Protein AF-A0A6A0IKA9-F1 (afdb_monomer)

pLDDT: mean 70.56, std 21.32, range [31.77, 96.25]

Secondary structure (DSSP, 8-state):
--HHHHHHHHH-GGGGGSS-HHHHHHHHHH-HHHHHHHHHTTHHHHHH-TTT-PPPPTTHHHHHHHHHHHHH------SSSHHHHHHHHHHHHHHHHHHHHHHTT----------------------PPP--PPPPP---------TTPPPPPHHHHHHHHHSPPHHHHHHHHHHHHTGGGS----------TTS-----S-SS----HHHHHHHHHHHHTS-HHHHHHHHHHHHHHHHS-HHHHHHHHHHHHHHHHS-HHHHHHHHHHHHHHHTS-HHHHHHHHHHHHHHHTS-HHHHHHHHHHSHHHHTS-HHHHHHHHHHHH--

Nearest PDB structures (foldseek):
  4exm-assembly2_C  TM=3.207E-01  e=2.145E+00  Yersinia pestis
  6wjc-assembly1_A  TM=3.089E-01  e=4.589E+00  Homo sapiens

Mean predicted aligned error: 20.09 Å

Radius of gyration: 28.58 Å; Cα contacts (8 Å, |Δi|>4): 166; chains: 1; bounding box: 74×60×76 Å

Sequence (327 aa):
MTCNELRARLADPASASHGGHAAVVDHLGGCADCRSMARAFGTLERLFRPEAAGQAPADLDRRVTDRILSRSASPGGGTRVRATQLVVVAAAVATLAIVAVLALRRGPAPAASAGPTAAPSPSAPPAVRQIEAPPPILAVNRGPVSVLGPPLSEAERDRAAALADLGFLRSIPLLLQLDPLFPDDGGSGPVGPDLPAPRGGATGPPDTPERRVARTEEWRMLPPADRELLASVDAEFRTRSPRARRLLLDRWAVLSSLGPEERAGVTRLAARFEELDPARLAALKSEFRRIGSQPAEKRATLWKAHPFARSLTGQELQGGAKLLASW

Structure (mmCIF, N/CA/C/O backbone):
data_AF-A0A6A0IKA9-F1
#
_entry.id   AF-A0A6A0IKA9-F1
#
loop_
_atom_site.group_PDB
_atom_site.id
_atom_site.type_symbol
_atom_site.label_atom_id
_atom_site.label_alt_id
_atom_site.label_comp_id
_atom_site.label_asym_id
_atom_site.label_entity_id
_atom_site.label_seq_id
_atom_site.pdbx_PDB_ins_code
_atom_site.Cartn_x
_atom_site.Cartn_y
_atom_site.Cartn_z
_atom_site.occupancy
_atom_site.B_iso_or_equiv
_atom_site.auth_seq_id
_atom_site.auth_comp_id
_atom_site.auth_asym_id
_atom_site.auth_atom_id
_atom_site.pdbx_PDB_model_num
ATOM 1 N N . MET A 1 1 ? 21.796 34.853 12.732 1.00 85.38 1 MET A N 1
ATOM 2 C CA . MET A 1 1 ? 21.209 34.524 11.417 1.00 85.38 1 MET A CA 1
ATOM 3 C C . MET A 1 1 ? 19.703 34.722 11.466 1.00 85.38 1 MET A C 1
ATOM 5 O O . MET A 1 1 ? 19.083 34.306 12.443 1.00 85.38 1 MET A O 1
ATOM 9 N N . THR A 1 2 ? 19.124 35.390 10.465 1.00 91.94 2 THR A N 1
ATOM 10 C CA . THR A 1 2 ? 17.674 35.684 10.414 1.00 91.94 2 THR A CA 1
ATOM 11 C C . THR A 1 2 ? 16.901 34.669 9.562 1.00 91.94 2 THR A C 1
ATOM 13 O O . THR A 1 2 ? 17.488 33.944 8.761 1.00 91.94 2 THR A O 1
ATOM 16 N N . CYS A 1 3 ? 15.567 34.632 9.685 1.00 88.12 3 CYS A N 1
ATOM 17 C CA . CYS A 1 3 ? 14.719 33.763 8.858 1.00 88.12 3 CYS A CA 1
ATOM 18 C C . CYS A 1 3 ? 14.836 34.071 7.356 1.00 88.12 3 CYS A C 1
ATOM 20 O O . CYS A 1 3 ? 14.835 33.153 6.539 1.00 88.12 3 CYS A O 1
ATOM 22 N N . ASN A 1 4 ? 14.947 35.351 6.987 1.00 84.69 4 ASN A N 1
ATOM 23 C CA . ASN A 1 4 ? 15.099 35.760 5.587 1.00 84.69 4 ASN A CA 1
ATOM 24 C C . ASN A 1 4 ? 16.466 35.360 5.034 1.00 84.69 4 ASN A C 1
ATOM 26 O O . ASN A 1 4 ? 16.554 34.880 3.910 1.00 84.69 4 ASN A O 1
ATOM 30 N N . GLU A 1 5 ? 17.509 35.474 5.853 1.00 84.31 5 GLU A N 1
ATOM 31 C CA . GLU A 1 5 ? 18.853 35.022 5.503 1.00 84.31 5 GLU A CA 1
ATOM 32 C C . GLU A 1 5 ? 18.904 33.496 5.314 1.00 84.31 5 GLU A C 1
ATOM 34 O O . GLU A 1 5 ? 19.483 33.015 4.346 1.00 84.31 5 GLU A O 1
ATOM 39 N N . LEU A 1 6 ? 18.220 32.723 6.170 1.00 85.75 6 LEU A N 1
ATOM 40 C CA . LEU A 1 6 ? 18.097 31.271 6.001 1.00 85.75 6 LEU A CA 1
ATOM 41 C C . LEU A 1 6 ? 17.321 30.889 4.744 1.00 85.75 6 LEU A C 1
ATOM 43 O O . LEU A 1 6 ? 17.720 29.9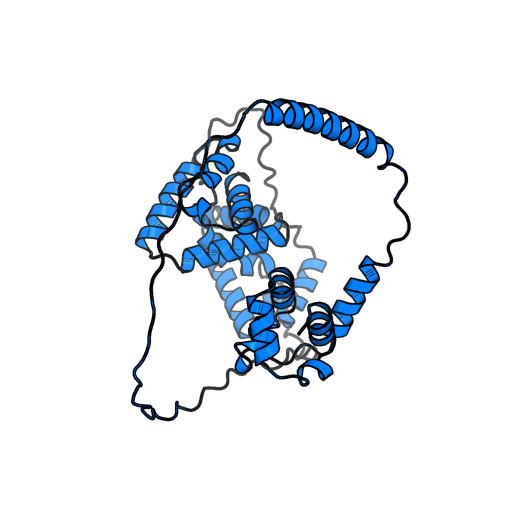71 4.039 1.00 85.75 6 LEU A O 1
ATOM 47 N N . ARG A 1 7 ? 16.226 31.592 4.445 1.00 82.62 7 ARG A N 1
ATOM 48 C CA . ARG A 1 7 ? 15.443 31.371 3.221 1.00 82.62 7 ARG A CA 1
ATOM 49 C C . ARG A 1 7 ? 16.254 31.661 1.968 1.00 82.62 7 ARG A C 1
ATOM 51 O O . ARG A 1 7 ? 16.216 30.853 1.050 1.00 82.62 7 ARG A O 1
ATOM 58 N N . ALA A 1 8 ? 16.998 32.766 1.951 1.00 79.31 8 ALA A N 1
ATOM 59 C CA . ALA A 1 8 ? 17.886 33.100 0.844 1.00 79.31 8 ALA A CA 1
ATOM 60 C C . ALA A 1 8 ? 18.940 32.001 0.635 1.00 79.31 8 ALA A C 1
ATOM 62 O O . ALA A 1 8 ? 19.105 31.524 -0.482 1.00 79.31 8 ALA A O 1
ATOM 63 N N . ARG A 1 9 ? 19.547 31.502 1.724 1.00 81.06 9 ARG A N 1
ATOM 64 C CA . ARG A 1 9 ? 20.518 30.395 1.664 1.00 81.06 9 ARG A CA 1
ATOM 65 C C . ARG A 1 9 ? 19.927 29.055 1.233 1.00 81.06 9 ARG A C 1
ATOM 67 O O . ARG A 1 9 ? 20.623 28.243 0.637 1.00 81.06 9 ARG A O 1
ATOM 74 N N . LEU A 1 10 ? 18.659 28.804 1.547 1.00 73.25 10 LEU A N 1
ATOM 75 C CA . LEU A 1 10 ? 17.948 27.605 1.097 1.00 73.25 10 LEU A CA 1
ATOM 76 C C . LEU A 1 10 ? 17.530 27.688 -0.378 1.00 73.25 10 LEU A C 1
ATOM 78 O O . LEU A 1 10 ? 17.369 26.646 -1.005 1.00 73.25 10 LEU A O 1
ATOM 82 N N . ALA A 1 11 ? 17.344 28.899 -0.910 1.00 73.75 11 ALA A N 1
ATOM 83 C CA . ALA A 1 11 ? 16.953 29.137 -2.297 1.00 73.75 11 ALA A CA 1
ATOM 84 C C . ALA A 1 11 ? 18.146 29.193 -3.267 1.00 73.75 11 ALA A C 1
ATOM 86 O O . ALA A 1 11 ? 17.973 28.856 -4.434 1.00 73.75 11 ALA A O 1
ATOM 87 N N . ASP A 1 12 ? 19.334 29.595 -2.802 1.00 71.19 12 ASP A N 1
ATOM 88 C CA . ASP A 1 12 ? 20.548 29.699 -3.620 1.00 71.19 12 ASP A CA 1
ATOM 89 C C . ASP A 1 12 ? 21.681 28.794 -3.081 1.00 71.19 12 ASP A C 1
ATOM 91 O O . ASP A 1 12 ? 22.321 29.133 -2.077 1.00 71.19 12 ASP A O 1
ATOM 95 N N . PRO A 1 13 ? 21.991 27.669 -3.756 1.00 57.81 13 PRO A N 1
ATOM 96 C CA . PRO A 1 13 ? 23.049 26.742 -3.356 1.00 57.81 13 PRO A CA 1
ATOM 97 C C . PRO A 1 13 ? 24.444 27.375 -3.268 1.00 57.81 13 PRO A C 1
ATOM 99 O O . PRO A 1 13 ? 25.254 26.937 -2.450 1.00 57.81 13 PRO A O 1
ATOM 102 N N . ALA A 1 14 ? 24.740 28.409 -4.066 1.00 63.06 14 ALA A N 1
ATOM 103 C CA . ALA A 1 14 ? 26.043 29.077 -4.037 1.00 63.06 14 ALA A CA 1
ATOM 104 C C . ALA A 1 14 ? 26.262 29.816 -2.706 1.00 63.06 14 ALA A C 1
ATOM 106 O O . ALA A 1 14 ? 27.372 29.845 -2.163 1.00 63.06 14 ALA A O 1
ATOM 107 N N . SER A 1 15 ? 25.178 30.334 -2.127 1.00 63.19 15 SER A N 1
ATOM 108 C CA . SER A 1 15 ? 25.185 31.068 -0.861 1.00 63.19 15 SER A CA 1
ATOM 109 C C . SER A 1 15 ? 25.231 30.170 0.387 1.00 63.19 15 SER A C 1
ATOM 111 O O . SER A 1 15 ? 25.576 30.643 1.472 1.00 63.19 15 SER A O 1
ATOM 113 N N . ALA A 1 16 ? 24.975 28.861 0.251 1.00 59.19 16 ALA A N 1
ATOM 114 C CA . ALA A 1 16 ? 25.053 27.897 1.355 1.00 59.19 16 ALA A CA 1
ATOM 115 C C . ALA A 1 16 ? 26.477 27.746 1.932 1.00 59.19 16 ALA A C 1
ATOM 117 O O . ALA A 1 16 ? 26.644 27.358 3.088 1.00 59.19 16 ALA A O 1
ATOM 118 N N . SER A 1 17 ? 27.498 28.099 1.146 1.00 56.88 17 SER A N 1
ATOM 119 C CA . SER A 1 17 ? 28.911 28.094 1.548 1.00 56.88 17 SER A CA 1
ATOM 120 C C . SER A 1 17 ? 29.306 29.272 2.453 1.00 56.88 17 SER A C 1
ATOM 122 O O . SER A 1 17 ? 30.332 29.216 3.131 1.00 56.88 17 SER A O 1
ATOM 124 N N . HIS A 1 18 ? 28.501 30.337 2.501 1.00 56.25 18 HIS A N 1
ATOM 125 C CA . HIS A 1 18 ? 28.830 31.555 3.236 1.00 56.25 18 HIS A CA 1
ATOM 126 C C . HIS A 1 18 ? 28.209 31.529 4.635 1.00 56.25 18 HIS A C 1
ATOM 128 O O . HIS A 1 18 ? 26.994 31.472 4.789 1.00 56.25 18 HIS A O 1
ATOM 134 N N . GLY A 1 19 ? 29.043 31.611 5.678 1.00 63.56 19 GLY A N 1
ATOM 135 C CA . GLY A 1 19 ? 28.592 31.886 7.050 1.00 63.56 19 GLY A CA 1
ATOM 136 C C . GLY A 1 19 ? 28.464 30.691 8.000 1.00 63.56 19 GLY A C 1
ATOM 137 O O . GLY A 1 19 ? 27.835 30.845 9.042 1.00 63.56 19 GLY A O 1
ATOM 138 N N . GLY A 1 20 ? 29.069 29.544 7.673 1.00 70.00 20 GLY A N 1
ATOM 139 C CA . GLY A 1 20 ? 29.313 28.441 8.610 1.00 70.00 20 GLY A CA 1
ATOM 140 C C . GLY A 1 20 ? 28.080 27.626 9.028 1.00 70.00 20 GLY A C 1
ATOM 141 O O . GLY A 1 20 ? 26.984 28.137 9.249 1.00 70.00 20 GLY A O 1
ATOM 142 N N . HIS A 1 21 ? 28.282 26.318 9.194 1.00 73.38 21 HIS A N 1
ATOM 143 C CA . HIS A 1 21 ? 27.231 25.358 9.552 1.00 73.38 21 HIS A CA 1
ATOM 144 C C . HIS A 1 21 ? 26.571 25.643 10.916 1.00 73.38 21 HIS A C 1
ATOM 146 O O . HIS A 1 21 ? 25.383 25.382 11.099 1.00 73.38 21 HIS A O 1
ATOM 152 N N . ALA A 1 22 ? 27.325 26.212 11.862 1.00 78.38 22 ALA A N 1
ATOM 153 C CA . ALA A 1 22 ? 26.872 26.444 13.232 1.00 78.38 22 ALA A CA 1
ATOM 154 C C . ALA A 1 22 ? 25.679 27.413 13.313 1.00 78.38 22 ALA A C 1
ATOM 156 O O . ALA A 1 22 ? 24.692 27.112 13.975 1.00 78.38 22 ALA A O 1
ATOM 157 N N . ALA A 1 23 ? 25.713 28.530 12.576 1.00 80.44 23 ALA A N 1
ATOM 158 C CA . ALA A 1 23 ? 24.649 29.538 12.611 1.00 80.44 23 ALA A CA 1
ATOM 159 C C . ALA A 1 23 ? 23.314 29.028 12.033 1.00 80.44 23 ALA A C 1
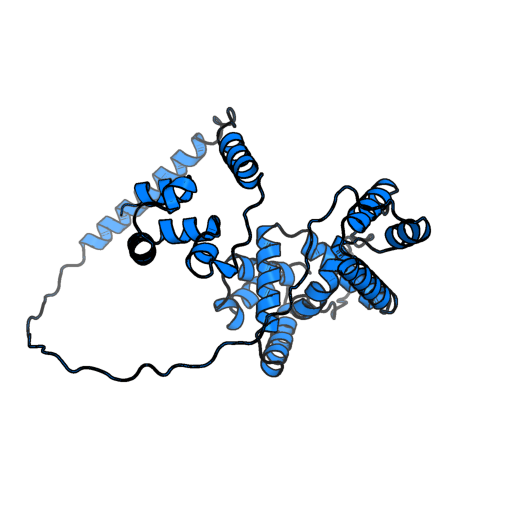ATOM 161 O O . ALA A 1 23 ? 22.239 29.457 12.458 1.00 80.44 23 ALA A O 1
ATOM 162 N N . VAL A 1 24 ? 23.384 28.098 11.074 1.00 82.06 24 VAL A N 1
ATOM 163 C CA . VAL A 1 24 ? 22.216 27.435 10.478 1.00 82.06 24 VAL A CA 1
ATOM 164 C C . VAL A 1 24 ? 21.587 26.469 11.478 1.00 82.06 24 VAL A C 1
ATOM 166 O O . VAL A 1 24 ? 20.372 26.495 11.674 1.00 82.06 24 VAL A O 1
ATOM 169 N N . VAL A 1 25 ? 22.408 25.643 12.133 1.00 82.38 25 VAL A N 1
ATOM 170 C CA . VAL A 1 25 ? 21.948 24.669 13.134 1.00 82.38 25 VAL A CA 1
ATOM 171 C C . VAL A 1 25 ? 21.285 25.377 14.315 1.00 82.38 25 VAL A C 1
ATOM 173 O O . VAL A 1 25 ? 20.168 25.012 14.684 1.00 82.38 25 VAL A O 1
ATOM 176 N N . ASP A 1 26 ? 21.905 26.440 14.830 1.00 86.62 26 ASP A N 1
ATOM 177 C CA . ASP A 1 26 ? 21.360 27.236 15.936 1.00 86.62 26 ASP A CA 1
ATOM 178 C C . ASP A 1 26 ? 19.991 27.840 15.583 1.00 86.62 26 ASP A C 1
ATOM 180 O O . ASP A 1 26 ? 19.020 27.720 16.337 1.00 86.62 26 ASP A O 1
ATOM 184 N N . HIS A 1 27 ? 19.859 28.422 14.384 1.00 88.81 27 HIS A N 1
ATOM 185 C CA . HIS A 1 27 ? 18.592 29.010 13.948 1.00 88.81 27 HIS A CA 1
ATOM 186 C C . HIS A 1 27 ? 17.490 27.955 13.760 1.00 88.81 27 HIS A C 1
ATOM 188 O O . HIS A 1 27 ? 16.336 28.183 14.128 1.00 88.81 27 HIS A O 1
ATOM 194 N N . LEU A 1 28 ? 17.822 26.781 13.215 1.00 86.75 28 LEU A N 1
ATOM 195 C CA . LEU A 1 28 ? 16.873 25.670 13.062 1.00 86.75 28 LEU A CA 1
ATOM 196 C C . LEU A 1 28 ? 16.459 25.067 14.417 1.00 86.75 28 LEU A C 1
ATOM 198 O O . LEU A 1 28 ? 15.336 24.560 14.552 1.00 86.75 28 LEU A O 1
ATOM 202 N N . GLY A 1 29 ? 17.323 25.164 15.431 1.00 86.00 29 GLY A N 1
ATOM 203 C CA . GLY A 1 29 ? 17.005 24.862 16.826 1.00 86.00 29 GLY A CA 1
ATOM 204 C C . GLY A 1 29 ? 15.951 25.811 17.404 1.00 86.00 29 GLY A C 1
ATOM 205 O O . GLY A 1 29 ? 15.005 25.351 18.045 1.00 86.00 29 GLY A O 1
ATOM 206 N N . GLY A 1 30 ? 16.042 27.107 17.091 1.00 87.38 30 GLY A N 1
ATOM 207 C CA . GLY A 1 30 ? 15.140 28.142 17.612 1.00 87.38 30 GLY A CA 1
ATOM 208 C C . GLY A 1 30 ? 13.859 28.411 16.807 1.00 87.38 30 GLY A C 1
ATOM 209 O O . GLY A 1 30 ? 12.903 28.943 17.364 1.00 87.38 30 GLY A O 1
ATOM 210 N N . CYS A 1 31 ? 13.795 28.056 15.517 1.00 90.38 31 CYS A N 1
ATOM 211 C CA . CYS A 1 31 ? 12.682 28.440 14.634 1.00 90.38 31 CYS A CA 1
ATOM 212 C C . CYS A 1 31 ? 11.965 27.236 13.990 1.00 90.38 31 CYS A C 1
ATOM 214 O O . CYS A 1 31 ? 12.509 26.552 13.118 1.00 90.38 31 CYS A O 1
ATOM 216 N N . ALA A 1 32 ? 10.706 27.001 14.381 1.00 80.44 32 ALA A N 1
ATOM 217 C CA . ALA A 1 32 ? 9.898 25.874 13.901 1.00 80.44 32 ALA A CA 1
ATOM 218 C C . ALA A 1 32 ? 9.538 25.964 12.404 1.00 80.44 32 ALA A C 1
ATOM 220 O O . ALA A 1 32 ? 9.606 24.954 11.699 1.00 80.44 32 ALA A O 1
ATOM 221 N N . ASP A 1 33 ? 9.225 27.159 11.900 1.00 77.12 33 ASP A N 1
ATOM 222 C CA . ASP A 1 33 ? 8.840 27.367 10.496 1.00 77.12 33 ASP A CA 1
ATOM 223 C C . ASP A 1 33 ? 10.004 27.080 9.548 1.00 77.12 33 ASP A C 1
ATOM 225 O O . ASP A 1 33 ? 9.871 26.340 8.570 1.00 77.12 33 ASP A O 1
ATOM 229 N N . CYS A 1 34 ? 11.186 27.599 9.882 1.00 83.31 34 CYS A N 1
ATOM 230 C CA . CYS A 1 34 ? 12.410 27.332 9.140 1.00 83.31 34 CYS A CA 1
ATOM 231 C C . CYS A 1 34 ? 12.793 25.845 9.175 1.00 83.31 34 CYS A C 1
ATOM 233 O O . CYS A 1 34 ? 13.276 25.314 8.177 1.00 83.31 34 CYS A O 1
ATOM 235 N N . ARG A 1 35 ? 12.520 25.144 10.283 1.00 87.31 35 ARG A N 1
ATOM 236 C CA . ARG A 1 35 ? 12.737 23.695 10.407 1.00 87.31 35 ARG A CA 1
ATOM 237 C C . ARG A 1 35 ? 11.796 22.889 9.517 1.00 87.31 35 ARG A C 1
ATOM 239 O O . ARG A 1 35 ? 12.246 21.956 8.860 1.00 87.31 35 ARG A O 1
ATOM 246 N N . SER A 1 36 ? 10.514 23.243 9.477 1.00 77.06 36 SER A N 1
ATOM 247 C CA . SER A 1 36 ? 9.531 22.610 8.587 1.00 77.06 36 SER A CA 1
ATOM 248 C C . SER A 1 36 ? 9.927 22.782 7.118 1.00 77.06 36 SER A C 1
ATOM 250 O O . SER A 1 36 ? 9.996 21.818 6.355 1.00 77.06 36 SER A O 1
ATOM 252 N N . MET A 1 37 ? 10.303 24.004 6.750 1.00 78.75 37 MET A N 1
ATOM 253 C CA . MET A 1 37 ? 10.749 24.343 5.406 1.00 78.75 37 MET A CA 1
ATOM 254 C C . MET A 1 37 ? 12.034 23.594 5.015 1.00 78.75 37 MET A C 1
ATOM 256 O O . MET A 1 37 ? 12.087 22.994 3.947 1.00 78.75 37 MET A O 1
ATOM 260 N N . ALA A 1 38 ? 13.035 23.522 5.897 1.00 77.69 38 ALA A N 1
ATOM 261 C CA . ALA A 1 38 ? 14.265 22.768 5.642 1.00 77.69 38 ALA A CA 1
ATOM 262 C C . ALA A 1 38 ? 14.032 21.249 5.484 1.00 77.69 38 ALA A C 1
ATOM 264 O O . ALA A 1 38 ? 14.788 20.588 4.771 1.00 77.69 38 ALA A O 1
ATOM 265 N N . ARG A 1 39 ? 12.978 20.684 6.101 1.00 75.12 39 ARG A N 1
ATOM 266 C CA . ARG A 1 39 ? 12.541 19.295 5.840 1.00 75.12 39 ARG A CA 1
ATOM 267 C C . ARG A 1 39 ? 11.918 19.154 4.457 1.00 75.12 39 ARG A C 1
ATOM 269 O O . ARG A 1 39 ? 12.230 18.200 3.757 1.00 75.12 39 ARG A O 1
ATOM 276 N N . ALA A 1 40 ? 11.083 20.109 4.051 1.00 68.25 40 ALA A N 1
ATOM 277 C CA . ALA A 1 40 ? 10.440 20.094 2.737 1.00 68.25 40 ALA A CA 1
ATOM 278 C C . ALA A 1 40 ? 11.451 20.168 1.575 1.00 68.25 40 ALA A C 1
ATOM 280 O O . ALA A 1 40 ? 11.218 19.574 0.527 1.00 68.25 40 ALA A O 1
ATOM 281 N N . PHE A 1 41 ? 12.590 20.841 1.772 1.00 63.69 41 PHE A N 1
ATOM 282 C CA . PHE A 1 41 ? 13.683 20.918 0.792 1.00 63.69 41 PHE A CA 1
ATOM 283 C C . PHE A 1 41 ? 14.704 19.762 0.888 1.00 63.69 41 PHE A C 1
ATOM 285 O O . PHE A 1 41 ? 15.679 19.715 0.130 1.00 63.69 41 PHE A O 1
ATOM 292 N N . GLY A 1 42 ? 14.505 18.823 1.823 1.00 65.12 42 GLY A N 1
ATOM 293 C CA . GLY A 1 42 ? 15.450 17.737 2.108 1.00 65.12 42 GLY A CA 1
ATOM 294 C C . GLY A 1 42 ? 16.801 18.225 2.646 1.00 65.12 42 GLY A C 1
ATOM 295 O O . GLY A 1 42 ? 17.759 17.462 2.691 1.00 65.12 42 GLY A O 1
ATOM 296 N N . THR A 1 43 ? 16.924 19.497 3.035 1.00 61.06 43 THR A N 1
ATOM 297 C CA . THR A 1 43 ? 18.202 20.133 3.388 1.00 61.06 43 THR A CA 1
ATOM 298 C C . THR A 1 43 ? 18.747 19.630 4.718 1.00 61.06 43 THR A C 1
ATOM 300 O O . THR A 1 43 ? 19.956 19.524 4.877 1.00 61.06 43 THR A O 1
ATOM 303 N N . LEU A 1 44 ? 17.875 19.273 5.667 1.00 53.50 44 LEU A N 1
ATOM 304 C CA . LEU A 1 44 ? 18.306 18.672 6.933 1.00 53.50 44 LEU A CA 1
ATOM 305 C C . LEU A 1 44 ? 19.015 17.329 6.711 1.00 53.50 44 LEU A C 1
ATOM 307 O O . LEU A 1 44 ? 20.024 17.069 7.354 1.00 53.50 44 LEU A O 1
ATOM 311 N N . GLU A 1 45 ? 18.570 16.510 5.759 1.00 51.47 45 GLU A N 1
ATOM 312 C CA . GLU A 1 45 ? 19.299 15.282 5.420 1.00 51.47 45 GLU A CA 1
ATOM 313 C C . GLU A 1 45 ? 20.680 15.585 4.832 1.00 51.47 45 GLU A C 1
ATOM 315 O O . GLU A 1 45 ? 21.639 14.919 5.200 1.00 51.47 45 GLU A O 1
ATOM 320 N N . ARG A 1 46 ? 20.828 16.646 4.026 1.00 56.19 46 ARG A N 1
ATOM 321 C CA . ARG A 1 46 ? 22.134 17.028 3.449 1.00 56.19 46 ARG A CA 1
ATOM 322 C C . ARG A 1 46 ? 23.086 17.683 4.445 1.00 56.19 46 ARG A C 1
ATOM 324 O O . ARG A 1 46 ? 24.288 17.482 4.353 1.00 56.19 46 ARG A O 1
ATOM 331 N N . LEU A 1 47 ? 22.555 18.445 5.400 1.00 51.84 47 LEU A N 1
ATOM 332 C CA . LEU A 1 47 ? 23.340 19.128 6.432 1.00 51.84 47 LEU A CA 1
ATOM 333 C C . LEU A 1 47 ? 23.814 18.167 7.535 1.00 51.84 47 LEU A C 1
ATOM 335 O O . LEU A 1 47 ? 24.878 18.381 8.105 1.00 51.84 47 LEU A O 1
ATOM 339 N N . PHE A 1 48 ? 23.031 17.128 7.850 1.00 47.31 48 PHE A N 1
ATOM 340 C CA . PHE A 1 48 ? 23.338 16.180 8.931 1.00 47.31 48 PHE A CA 1
ATOM 341 C C . PHE A 1 48 ? 23.877 14.829 8.437 1.00 47.31 48 PHE A C 1
ATOM 343 O O . PHE A 1 48 ? 24.457 14.080 9.220 1.00 47.31 48 PHE A O 1
ATOM 350 N N . ARG A 1 49 ? 23.716 14.520 7.145 1.00 46.16 49 ARG A N 1
ATOM 351 C CA . ARG A 1 49 ? 24.331 13.380 6.452 1.00 46.16 49 ARG A CA 1
ATOM 352 C C . ARG A 1 49 ? 24.793 13.814 5.053 1.00 46.16 49 ARG A C 1
ATOM 354 O O . ARG A 1 49 ? 24.173 13.426 4.061 1.00 46.16 49 ARG A O 1
ATOM 361 N N . PRO A 1 50 ? 25.881 14.597 4.945 1.00 45.34 50 PRO A N 1
ATOM 362 C CA . PRO A 1 50 ? 26.406 15.034 3.649 1.00 45.34 50 PRO A CA 1
ATOM 363 C C . PRO A 1 50 ? 26.732 13.856 2.714 1.00 45.34 50 PRO A C 1
ATOM 365 O O . PRO A 1 50 ? 26.581 13.977 1.506 1.00 45.34 50 PRO A O 1
ATOM 368 N N . GLU A 1 51 ? 27.063 12.687 3.267 1.00 39.84 51 GLU A N 1
ATOM 369 C CA . GLU A 1 51 ? 27.339 11.451 2.519 1.00 39.84 51 GLU A CA 1
ATOM 370 C C . GLU A 1 51 ? 26.080 10.757 1.958 1.00 39.84 51 GLU A C 1
ATOM 372 O O . GLU A 1 51 ? 26.173 9.979 1.013 1.00 39.84 51 GLU A O 1
ATOM 377 N N . ALA A 1 52 ? 24.891 11.045 2.505 1.00 43.16 52 ALA A N 1
ATOM 378 C CA . ALA A 1 52 ? 23.610 10.513 2.018 1.00 43.16 52 ALA A CA 1
ATOM 379 C C . ALA A 1 52 ? 22.936 11.440 0.990 1.00 43.16 52 ALA A C 1
ATOM 381 O O . ALA A 1 52 ? 21.986 11.047 0.308 1.00 43.16 52 ALA A O 1
ATOM 382 N N . ALA A 1 53 ? 23.417 12.677 0.871 1.00 45.34 53 ALA A N 1
ATOM 383 C CA . ALA A 1 53 ? 22.914 13.654 -0.074 1.00 45.34 53 ALA A CA 1
ATOM 384 C C . ALA A 1 53 ? 23.595 13.481 -1.430 1.00 45.34 53 ALA A C 1
ATOM 386 O O . ALA A 1 53 ? 24.535 14.193 -1.775 1.00 45.34 53 ALA A O 1
ATOM 387 N N . GLY A 1 54 ? 23.092 12.529 -2.215 1.00 51.34 54 GLY A N 1
ATOM 388 C CA . GLY A 1 54 ? 23.420 12.453 -3.634 1.00 51.34 54 GLY A CA 1
ATOM 389 C C . GLY A 1 54 ? 23.175 13.793 -4.339 1.00 51.34 54 GLY A C 1
ATOM 390 O O . GLY A 1 54 ? 22.335 14.601 -3.928 1.00 51.34 54 GLY A O 1
ATOM 391 N N . GLN A 1 55 ? 23.934 14.030 -5.408 1.00 42.62 55 GLN A N 1
ATOM 392 C CA . GLN A 1 55 ? 23.851 15.246 -6.209 1.00 42.62 55 GLN A CA 1
ATOM 393 C C . GLN A 1 55 ? 22.408 15.449 -6.696 1.00 42.62 55 GLN A C 1
ATOM 395 O O . GLN A 1 55 ? 21.799 14.536 -7.256 1.00 42.62 55 GLN A O 1
ATOM 400 N N . ALA A 1 56 ? 21.835 16.625 -6.418 1.00 44.94 56 ALA A N 1
ATOM 401 C CA . ALA A 1 56 ? 20.460 16.927 -6.798 1.00 44.94 56 ALA A CA 1
ATOM 402 C C . ALA A 1 56 ? 20.293 16.793 -8.326 1.00 44.94 56 ALA A C 1
ATOM 404 O O . ALA A 1 56 ? 21.210 17.172 -9.061 1.00 44.94 56 ALA A O 1
ATOM 405 N N . PRO A 1 57 ? 19.151 16.273 -8.821 1.00 54.06 57 PRO A N 1
ATOM 406 C CA . PRO A 1 57 ? 18.882 16.209 -10.254 1.00 54.06 57 PRO A CA 1
ATOM 407 C C . PRO A 1 57 ? 19.086 17.586 -10.893 1.00 54.06 57 PRO A C 1
ATOM 409 O O . PRO A 1 57 ? 18.587 18.577 -10.361 1.00 54.06 57 PRO A O 1
ATOM 412 N N . ALA A 1 58 ? 19.796 17.655 -12.023 1.00 55.78 58 ALA A N 1
ATOM 413 C CA . ALA A 1 58 ? 20.171 18.921 -12.672 1.00 55.78 58 ALA A CA 1
ATOM 414 C C . ALA A 1 58 ? 18.967 19.800 -13.078 1.00 55.78 58 ALA A C 1
ATOM 416 O O . ALA A 1 58 ? 19.117 20.977 -13.386 1.00 55.78 58 ALA A O 1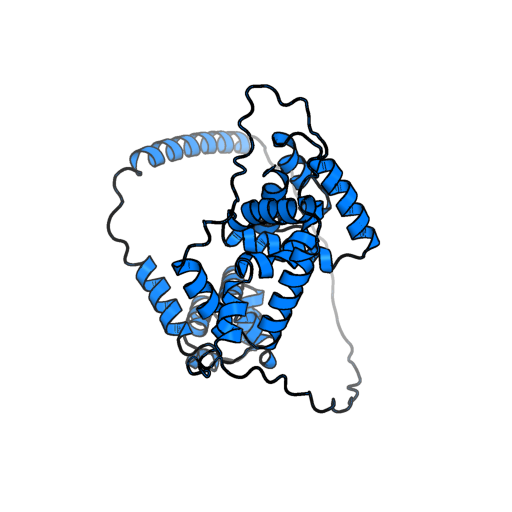
ATOM 417 N N . ASP A 1 59 ? 17.763 19.236 -13.077 1.00 54.41 59 ASP A N 1
ATOM 418 C CA . ASP A 1 59 ? 16.506 19.886 -13.423 1.00 54.41 59 ASP A CA 1
ATOM 419 C C . ASP A 1 59 ? 15.572 20.098 -12.216 1.00 54.41 59 ASP A C 1
ATOM 421 O O . ASP A 1 59 ? 14.434 20.540 -12.392 1.00 54.41 59 ASP A O 1
ATOM 425 N N . LEU A 1 60 ? 16.021 19.802 -10.989 1.00 56.56 60 LEU A N 1
ATOM 426 C CA . LEU A 1 60 ? 15.245 20.029 -9.767 1.00 56.56 60 LEU A CA 1
ATOM 427 C C . LEU A 1 60 ? 14.874 21.512 -9.629 1.00 56.56 60 LEU A C 1
ATOM 429 O O . LEU A 1 60 ? 13.712 21.833 -9.379 1.00 56.56 60 LEU A O 1
ATOM 433 N N . ASP A 1 61 ? 15.828 22.402 -9.893 1.00 50.56 61 ASP A N 1
ATOM 434 C CA . ASP A 1 61 ? 15.633 23.852 -9.811 1.00 50.56 61 ASP A CA 1
ATOM 435 C C . ASP A 1 61 ? 14.633 24.354 -10.860 1.00 50.56 61 ASP A C 1
ATOM 437 O O . ASP A 1 61 ? 13.779 25.196 -10.565 1.00 50.56 61 ASP A O 1
ATOM 441 N N . ARG A 1 62 ? 14.645 23.761 -12.063 1.00 60.16 62 ARG A N 1
ATOM 442 C CA . ARG A 1 62 ? 13.650 24.044 -13.106 1.00 60.16 62 ARG A CA 1
ATOM 443 C C . ARG A 1 62 ? 12.257 23.579 -12.677 1.00 60.16 62 ARG A C 1
ATOM 445 O O . ARG A 1 62 ? 11.304 24.346 -12.766 1.00 60.16 62 ARG A O 1
ATOM 452 N N . ARG A 1 63 ? 12.136 22.355 -12.155 1.00 60.91 63 ARG A N 1
ATOM 453 C CA . ARG A 1 63 ? 10.851 21.777 -11.718 1.00 60.91 63 ARG A CA 1
ATOM 454 C C . ARG A 1 63 ? 10.234 22.526 -10.538 1.00 60.91 63 ARG A C 1
ATOM 456 O O . ARG A 1 63 ? 9.011 22.638 -10.452 1.00 60.91 63 ARG A O 1
ATOM 463 N N . VAL A 1 64 ? 11.058 23.038 -9.629 1.00 56.59 64 VAL A N 1
ATOM 464 C CA . VAL A 1 64 ? 10.602 23.842 -8.488 1.00 56.59 64 VAL A CA 1
ATOM 465 C C . VAL A 1 64 ? 10.170 25.234 -8.949 1.00 56.59 64 VAL A C 1
ATOM 467 O O . VAL A 1 64 ? 9.083 25.677 -8.576 1.00 56.59 64 VAL A O 1
ATOM 470 N N . THR A 1 65 ? 10.952 25.877 -9.820 1.00 57.00 65 THR A N 1
ATOM 471 C CA . THR A 1 65 ? 10.603 27.174 -10.423 1.00 57.00 65 THR A CA 1
ATOM 472 C C . THR A 1 65 ? 9.294 27.093 -11.213 1.00 57.00 65 THR A C 1
ATOM 474 O O . T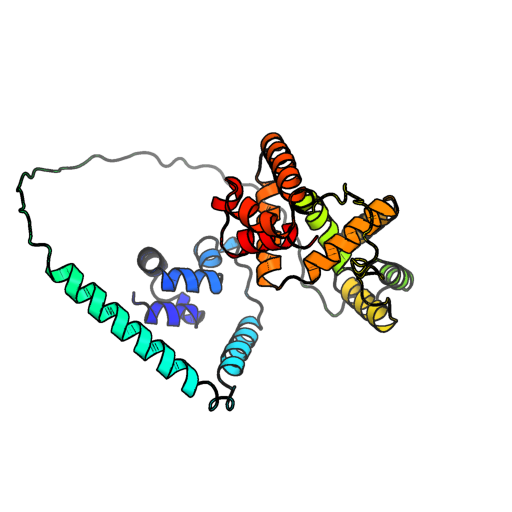HR A 1 65 ? 8.387 27.887 -10.965 1.00 57.00 65 THR A O 1
ATOM 477 N N . ASP A 1 66 ? 9.119 26.069 -12.056 1.00 56.28 66 ASP A N 1
ATOM 478 C CA . ASP A 1 66 ? 7.875 25.826 -12.802 1.00 56.28 66 ASP A CA 1
ATOM 479 C C . ASP A 1 66 ? 6.672 25.653 -11.863 1.00 56.28 66 ASP A C 1
ATOM 481 O O . ASP A 1 66 ? 5.575 26.137 -12.148 1.00 56.28 66 ASP A O 1
ATOM 485 N N . ARG A 1 67 ? 6.859 25.020 -10.698 1.00 56.53 67 ARG A N 1
ATOM 486 C CA . ARG A 1 67 ? 5.794 24.800 -9.705 1.00 56.53 67 ARG A CA 1
ATOM 487 C C . ARG A 1 67 ? 5.429 26.057 -8.913 1.00 56.53 67 ARG A C 1
ATOM 489 O O . ARG A 1 67 ? 4.278 26.211 -8.509 1.00 56.53 67 ARG A O 1
ATOM 496 N N . ILE A 1 68 ? 6.387 26.950 -8.682 1.00 48.47 68 ILE A N 1
ATOM 497 C CA . ILE A 1 68 ? 6.155 28.239 -8.016 1.00 48.47 68 ILE A CA 1
ATOM 498 C C . ILE A 1 68 ? 5.467 29.211 -8.983 1.00 48.47 68 ILE A C 1
ATOM 500 O O . ILE A 1 68 ? 4.490 29.863 -8.603 1.00 48.47 68 ILE A O 1
ATOM 504 N N . LEU A 1 69 ? 5.908 29.247 -10.245 1.00 49.34 69 LEU A N 1
ATOM 505 C CA . LEU A 1 69 ? 5.345 30.108 -11.290 1.00 49.34 69 LEU A CA 1
ATOM 506 C C . LEU A 1 69 ? 3.940 29.660 -11.726 1.00 49.34 69 LEU A C 1
ATOM 508 O O . LEU A 1 69 ? 3.035 30.484 -11.828 1.00 49.34 69 LEU A O 1
ATOM 512 N N . SER A 1 70 ? 3.691 28.355 -11.872 1.00 49.22 70 SER A N 1
ATOM 513 C CA . SER A 1 70 ? 2.345 27.831 -12.184 1.00 49.22 70 SER A CA 1
ATOM 514 C C . SER A 1 70 ? 1.324 28.056 -11.064 1.00 49.22 70 SER A C 1
ATOM 516 O O . SER A 1 70 ? 0.127 28.153 -11.326 1.00 49.22 70 SER A O 1
ATOM 518 N N . ARG A 1 71 ? 1.775 28.204 -9.812 1.00 45.97 71 ARG A N 1
ATOM 519 C CA . ARG A 1 71 ? 0.904 28.531 -8.672 1.00 45.97 71 ARG A CA 1
ATOM 520 C C . ARG A 1 71 ? 0.612 30.028 -8.545 1.00 45.97 71 ARG A C 1
ATOM 522 O O . ARG A 1 71 ? -0.381 30.394 -7.924 1.00 45.97 71 ARG A O 1
ATOM 529 N N . SER A 1 72 ? 1.454 30.879 -9.129 1.00 40.06 72 SER A N 1
ATOM 530 C CA . SER A 1 72 ? 1.283 32.339 -9.146 1.00 40.06 72 SER A CA 1
ATOM 531 C C . SER A 1 72 ? 0.597 32.852 -10.422 1.00 40.06 72 SER A C 1
ATOM 533 O O . SER A 1 72 ? 0.057 33.954 -10.413 1.00 40.06 72 SER A O 1
ATOM 535 N N . ALA A 1 73 ? 0.512 32.032 -11.475 1.00 43.12 73 ALA A N 1
ATOM 536 C CA . ALA A 1 73 ? -0.120 32.361 -12.754 1.00 43.12 73 ALA A CA 1
ATOM 537 C C . ALA A 1 73 ? -1.583 31.884 -12.899 1.00 43.12 73 ALA A C 1
ATOM 539 O O . ALA A 1 73 ? -2.018 31.600 -14.011 1.00 43.12 73 ALA A O 1
ATOM 540 N N . SER A 1 74 ? -2.366 31.816 -11.815 1.00 35.41 74 SER A N 1
ATOM 541 C CA . SER A 1 74 ? -3.823 31.619 -11.925 1.00 35.41 74 SER A CA 1
ATOM 542 C C . SER A 1 74 ? -4.575 32.943 -11.724 1.00 35.41 74 SER A C 1
ATOM 544 O O . SER A 1 74 ? -4.903 33.298 -10.588 1.00 35.41 74 SER A O 1
ATOM 546 N N . PRO A 1 75 ? -4.839 33.718 -12.796 1.00 43.53 75 PRO A N 1
ATOM 547 C CA . PRO A 1 75 ? -5.792 34.812 -12.771 1.00 43.53 75 PRO A CA 1
ATOM 548 C C . PRO A 1 75 ? -7.188 34.289 -13.142 1.00 43.53 75 PRO A C 1
ATOM 550 O O . PRO A 1 75 ? -7.384 33.683 -14.190 1.00 43.53 75 PRO A O 1
ATOM 553 N N . GLY A 1 76 ? -8.182 34.589 -12.305 1.00 47.12 76 GLY A N 1
ATOM 554 C CA . GLY A 1 76 ? -9.592 34.535 -12.705 1.00 47.12 76 GLY A CA 1
ATOM 555 C C . GLY A 1 76 ? -10.410 33.416 -12.067 1.00 47.12 76 GLY A C 1
ATOM 556 O O . GLY A 1 76 ? -10.593 32.345 -12.631 1.00 47.12 76 GLY A O 1
ATOM 557 N N . GLY A 1 77 ? -10.996 33.710 -10.907 1.00 38.97 77 GLY A N 1
ATOM 558 C CA . GLY A 1 77 ? -12.017 32.854 -10.298 1.00 38.97 77 GLY A CA 1
ATOM 559 C C . GLY A 1 77 ? -12.598 33.409 -9.000 1.00 38.97 77 GLY A C 1
ATOM 560 O O . GLY A 1 77 ? -12.928 32.648 -8.098 1.00 38.97 77 GLY A O 1
ATOM 561 N N . GLY A 1 78 ? -12.665 34.735 -8.849 1.00 42.62 78 GLY A N 1
ATOM 562 C CA . GLY A 1 78 ? -13.000 35.381 -7.581 1.00 42.62 78 GLY A CA 1
ATOM 563 C C . GLY A 1 78 ? -14.117 36.404 -7.702 1.00 42.62 78 GLY A C 1
ATOM 564 O O . GLY A 1 78 ? -13.825 37.589 -7.728 1.00 42.62 78 GLY A O 1
ATOM 565 N N . THR A 1 79 ? -15.381 35.970 -7.697 1.00 47.69 79 THR A N 1
ATOM 566 C CA . THR A 1 79 ? -16.510 36.866 -7.353 1.00 47.69 79 THR A CA 1
ATOM 567 C C . THR A 1 79 ? -17.691 36.210 -6.628 1.00 47.69 79 THR A C 1
ATOM 569 O O . THR A 1 79 ? -18.466 36.940 -6.022 1.00 47.69 79 THR A O 1
ATOM 572 N N . ARG A 1 80 ? -17.841 34.875 -6.559 1.00 45.53 80 ARG A N 1
ATOM 573 C CA . ARG A 1 80 ? -19.020 34.265 -5.888 1.00 45.53 80 ARG A CA 1
ATOM 574 C C . ARG A 1 80 ? -18.837 33.813 -4.433 1.00 45.53 80 ARG A C 1
ATOM 576 O O . ARG A 1 80 ? -19.828 33.532 -3.776 1.00 45.53 80 ARG A O 1
ATOM 583 N N . VAL A 1 81 ? -17.618 33.802 -3.887 1.00 48.78 81 VAL A N 1
ATOM 584 C CA . VAL A 1 81 ? -17.356 33.267 -2.525 1.00 48.78 81 VAL A CA 1
ATOM 585 C C . VAL A 1 81 ? -17.331 34.354 -1.431 1.00 48.78 81 VAL A C 1
ATOM 587 O O . VAL A 1 81 ? -17.343 34.050 -0.243 1.00 48.78 81 VAL A O 1
ATOM 590 N N . ARG A 1 82 ? -17.356 35.647 -1.790 1.00 45.41 82 ARG A N 1
ATOM 591 C CA . ARG A 1 82 ? -17.235 36.741 -0.801 1.00 45.41 82 ARG A CA 1
ATOM 592 C C . ARG A 1 82 ? -18.523 37.083 -0.041 1.00 45.41 82 ARG A C 1
ATOM 594 O O . ARG A 1 82 ? -18.429 37.672 1.029 1.00 45.41 82 ARG A O 1
ATOM 601 N N . ALA A 1 83 ? -19.700 36.688 -0.527 1.00 42.25 83 ALA A N 1
ATOM 602 C CA . ALA A 1 83 ? -20.961 36.995 0.159 1.00 42.25 83 ALA A CA 1
ATOM 603 C C . ALA A 1 83 ? -21.234 36.068 1.361 1.00 42.25 83 ALA A C 1
ATOM 605 O O . ALA A 1 83 ? -21.778 36.507 2.369 1.00 42.25 83 ALA A O 1
ATOM 606 N N . THR A 1 84 ? -20.802 34.805 1.307 1.00 45.91 84 THR A N 1
ATOM 607 C CA . THR A 1 84 ? -21.030 33.829 2.387 1.00 45.91 84 THR A CA 1
ATOM 608 C C . THR A 1 84 ? -20.014 33.928 3.526 1.00 45.91 84 THR A C 1
ATOM 610 O O . THR A 1 84 ? -20.354 33.616 4.664 1.00 45.91 84 THR A O 1
ATOM 613 N N . GLN A 1 85 ? -18.795 34.424 3.278 1.00 45.75 85 GLN A N 1
ATOM 614 C CA . GLN A 1 85 ? -17.793 34.577 4.344 1.00 45.75 85 GLN A CA 1
ATOM 615 C C . GLN A 1 85 ? -18.051 35.769 5.279 1.00 45.75 85 GLN A C 1
ATOM 617 O O . GLN A 1 85 ? -17.692 35.694 6.452 1.00 45.75 85 GLN A O 1
ATOM 622 N N . LEU A 1 86 ? -18.725 36.831 4.824 1.00 45.62 86 LEU A N 1
ATOM 623 C CA . LEU A 1 86 ? -19.041 37.976 5.692 1.00 45.62 86 LEU A CA 1
ATOM 624 C C . LEU A 1 86 ? -20.111 37.651 6.750 1.00 45.62 86 LEU A C 1
ATOM 626 O O . LEU A 1 86 ? -20.052 38.186 7.855 1.00 45.62 86 LEU A O 1
ATOM 630 N N . VAL A 1 87 ? -21.027 36.716 6.471 1.00 49.81 87 VAL A N 1
ATOM 631 C CA . VAL A 1 87 ? -22.059 36.293 7.439 1.00 49.81 87 VAL A CA 1
ATOM 632 C C . VAL A 1 87 ? -21.464 35.428 8.560 1.00 49.81 87 VAL A C 1
ATOM 634 O O . VAL A 1 87 ? -21.860 35.553 9.717 1.00 49.81 87 VAL A O 1
ATOM 637 N N . VAL A 1 88 ? -20.454 34.605 8.257 1.00 51.47 88 VAL A N 1
ATOM 638 C CA . VAL A 1 88 ? -19.803 33.733 9.254 1.00 51.47 88 VAL A CA 1
ATOM 639 C C . VAL A 1 88 ? -18.883 34.526 10.191 1.00 51.47 88 VAL A C 1
ATOM 641 O O . VAL A 1 88 ? -18.822 34.237 11.386 1.00 51.47 88 VAL A O 1
ATOM 644 N N . VAL A 1 89 ? -18.211 35.569 9.690 1.00 51.97 89 VAL A N 1
ATOM 645 C CA . VAL A 1 89 ? -17.326 36.408 10.519 1.00 51.97 89 VAL A CA 1
ATOM 646 C C . VAL A 1 89 ? -18.124 37.279 11.498 1.00 51.97 89 VAL A C 1
ATOM 648 O O . VAL A 1 89 ? -17.714 37.420 12.649 1.00 51.97 89 VAL A O 1
ATOM 651 N N . ALA A 1 90 ? -19.299 37.787 11.110 1.00 50.62 90 ALA A N 1
ATOM 652 C CA . ALA A 1 90 ? -20.150 38.568 12.014 1.00 50.62 90 ALA A CA 1
ATOM 653 C C . ALA A 1 90 ? -20.692 37.734 13.196 1.00 50.62 90 ALA A C 1
ATOM 655 O O . ALA A 1 90 ? -20.730 38.217 14.329 1.00 50.62 90 ALA A O 1
ATOM 656 N N . ALA A 1 91 ? -21.037 36.462 12.963 1.00 50.94 91 ALA A N 1
ATOM 657 C CA . ALA A 1 91 ? -21.499 35.556 14.017 1.00 50.94 91 ALA A CA 1
ATOM 658 C C . ALA A 1 91 ? -20.387 35.211 15.028 1.00 50.94 91 ALA A C 1
ATOM 660 O O . ALA A 1 91 ? -20.643 35.154 16.231 1.00 50.94 91 ALA A O 1
ATOM 661 N N . ALA A 1 92 ? -19.142 35.056 14.562 1.00 52.47 92 ALA A N 1
ATOM 662 C CA . ALA A 1 92 ? -18.000 34.741 15.423 1.00 52.47 92 ALA A CA 1
ATOM 663 C C . ALA A 1 92 ? -17.620 35.901 16.366 1.00 52.47 92 ALA A C 1
ATOM 665 O O . ALA A 1 92 ? -17.276 35.667 17.529 1.00 52.47 92 ALA A O 1
ATOM 666 N N . VAL A 1 93 ? -17.733 37.153 15.902 1.00 61.47 93 VAL A N 1
ATOM 667 C CA . VAL A 1 93 ? -17.437 38.347 16.718 1.00 61.47 93 VAL A CA 1
ATOM 668 C C . VAL A 1 93 ? -18.472 38.532 17.836 1.00 61.47 93 VAL A C 1
ATOM 670 O O . VAL A 1 93 ? -18.099 38.859 18.964 1.00 61.47 93 VAL A O 1
ATOM 673 N N . ALA A 1 94 ? -19.750 38.233 17.579 1.00 54.25 94 ALA A N 1
ATOM 674 C CA . ALA A 1 94 ? -20.799 38.306 18.598 1.00 54.25 94 ALA A CA 1
ATOM 675 C C . ALA A 1 94 ? -20.591 37.284 19.735 1.00 54.25 94 ALA A C 1
ATOM 677 O O . ALA A 1 94 ? -20.751 37.621 20.908 1.00 54.25 94 ALA A O 1
ATOM 678 N N . THR A 1 95 ? -20.149 36.060 19.422 1.00 57.41 95 THR A N 1
ATOM 679 C CA . THR A 1 95 ? -19.814 35.052 20.446 1.00 57.41 95 THR A CA 1
ATOM 680 C C . THR A 1 95 ? -18.584 35.417 21.279 1.00 57.41 95 THR A C 1
ATOM 682 O O . THR A 1 95 ? -18.557 35.144 22.479 1.00 57.41 95 THR A O 1
ATOM 685 N N . LEU A 1 96 ? -17.584 36.080 20.688 1.00 56.66 96 LEU A N 1
ATOM 686 C CA . LEU A 1 96 ? -16.370 36.497 21.400 1.00 56.66 96 LEU A CA 1
ATOM 687 C C . LEU A 1 96 ? -16.634 37.643 22.391 1.00 56.66 96 LEU A C 1
ATOM 689 O O . LEU A 1 96 ? -16.052 37.656 23.477 1.00 56.66 96 LEU A O 1
ATOM 693 N N . ALA A 1 97 ? -17.571 38.545 22.080 1.00 57.78 97 ALA A N 1
ATOM 694 C CA . ALA A 1 97 ? -17.990 39.603 23.001 1.00 57.78 97 ALA A CA 1
ATOM 695 C C . ALA A 1 97 ? -18.689 39.047 24.259 1.00 57.78 97 ALA A C 1
ATOM 697 O O . ALA A 1 97 ? -18.452 39.531 25.365 1.00 57.78 97 ALA A O 1
ATOM 698 N N . ILE A 1 98 ? -19.490 37.983 24.120 1.00 61.00 98 ILE A N 1
ATOM 699 C CA . ILE A 1 98 ? -20.198 37.352 25.249 1.00 61.00 98 ILE A CA 1
ATOM 700 C C . ILE A 1 98 ? -19.213 36.654 26.203 1.00 61.00 98 ILE A C 1
ATOM 702 O O . ILE A 1 98 ? -19.350 36.756 27.424 1.00 61.00 98 ILE A O 1
ATOM 706 N N . VAL A 1 99 ? -18.177 35.997 25.669 1.00 63.41 99 VAL A N 1
ATOM 707 C CA . VAL A 1 99 ? -17.145 35.327 26.482 1.00 63.41 99 VAL A CA 1
ATOM 708 C C . VAL A 1 99 ? -16.267 36.340 27.228 1.00 63.41 99 VAL A C 1
ATOM 710 O O . VAL A 1 99 ? -15.940 36.122 28.395 1.00 63.41 99 VAL A O 1
ATOM 713 N N . ALA A 1 100 ? -15.946 37.481 26.609 1.00 57.53 100 ALA A N 1
ATOM 714 C CA . ALA A 1 100 ? -15.167 38.541 27.253 1.00 57.53 100 ALA A CA 1
ATOM 715 C C . ALA A 1 100 ? -15.911 39.187 28.441 1.00 57.53 100 ALA A C 1
ATOM 717 O O . ALA A 1 100 ? -15.306 39.444 29.483 1.00 57.53 100 ALA A O 1
ATOM 718 N N . VAL A 1 101 ? -17.232 39.375 28.334 1.00 62.94 101 VAL A N 1
ATOM 719 C CA . VAL A 1 101 ? -18.061 39.923 29.427 1.00 62.94 101 VAL A CA 1
ATOM 720 C C . VAL A 1 101 ? -18.177 38.945 30.606 1.00 62.94 101 VAL A C 1
ATOM 722 O O . VAL A 1 101 ? -18.226 39.373 31.760 1.00 62.94 101 VAL A O 1
ATOM 725 N N . LEU A 1 102 ? -18.153 37.632 30.353 1.00 56.06 102 LEU A N 1
ATOM 726 C CA . LEU A 1 102 ? -18.173 36.609 31.408 1.00 56.06 102 LEU A CA 1
ATOM 727 C C . LEU A 1 102 ? -16.819 36.448 32.122 1.00 56.06 102 LEU A C 1
ATOM 729 O O . LEU A 1 102 ? -16.796 36.136 33.314 1.00 56.06 102 LEU A O 1
ATOM 733 N N . ALA A 1 103 ? -15.700 36.703 31.439 1.00 56.25 103 ALA A N 1
ATOM 734 C CA . ALA A 1 103 ? -14.361 36.613 32.027 1.00 56.25 103 ALA A CA 1
ATOM 735 C C . ALA A 1 103 ? -14.026 37.783 32.976 1.00 56.25 103 ALA A C 1
ATOM 737 O O . ALA A 1 103 ? -13.269 37.603 33.927 1.00 56.25 103 ALA A O 1
ATOM 738 N N . LEU A 1 104 ? -14.644 38.955 32.791 1.00 54.09 104 LEU A N 1
ATOM 739 C CA . LEU A 1 104 ? -14.428 40.144 33.633 1.00 54.09 104 LEU A CA 1
ATOM 740 C C . LEU A 1 104 ? -15.122 40.087 35.012 1.00 54.09 104 LEU A C 1
ATOM 742 O O . LEU A 1 104 ? -14.956 41.001 35.814 1.00 54.09 104 LEU A O 1
ATOM 746 N N . ARG A 1 105 ? -15.882 39.024 35.324 1.00 51.84 105 ARG A N 1
ATOM 747 C CA . ARG A 1 105 ? -16.596 38.869 36.611 1.00 51.84 105 ARG A CA 1
ATOM 748 C C . ARG A 1 105 ? -15.879 38.025 37.671 1.00 51.84 105 ARG A C 1
ATOM 750 O O . ARG A 1 105 ? -16.427 37.849 38.757 1.00 51.84 105 ARG A O 1
ATOM 757 N N . ARG A 1 106 ? -14.671 37.515 37.417 1.00 44.72 106 ARG A N 1
ATOM 758 C CA . ARG A 1 106 ? -13.883 36.804 38.441 1.00 44.72 106 ARG A CA 1
ATOM 759 C C . ARG A 1 106 ? -12.689 37.644 38.877 1.00 44.72 106 ARG A C 1
ATOM 761 O O . ARG A 1 106 ? -11.716 37.781 38.147 1.00 44.72 106 ARG A O 1
ATOM 768 N N . GLY A 1 107 ? -12.819 38.225 40.069 1.00 40.16 107 GLY A N 1
ATOM 769 C CA . GLY A 1 107 ? -11.764 38.978 40.741 1.00 40.16 107 GLY A CA 1
ATOM 770 C C . GLY A 1 107 ? -10.554 38.114 41.135 1.00 40.16 107 GLY A C 1
ATOM 771 O O . GLY A 1 107 ? -10.636 36.883 41.107 1.00 40.16 107 GLY A O 1
ATOM 772 N N . PRO A 1 108 ? -9.426 38.756 41.486 1.00 53.03 108 PRO A N 1
ATOM 773 C CA . PRO A 1 108 ? -8.144 38.094 41.681 1.00 53.03 108 PRO A CA 1
ATOM 774 C C . PRO A 1 108 ? -7.969 37.591 43.121 1.00 53.03 108 PRO A C 1
ATOM 776 O O . PRO A 1 108 ? -8.475 38.194 44.066 1.00 53.03 108 PRO A O 1
ATOM 779 N N . ALA A 1 109 ? -7.186 36.524 43.287 1.00 38.12 109 ALA A N 1
ATOM 780 C CA . ALA A 1 109 ? -6.645 36.099 44.577 1.00 38.12 109 ALA A CA 1
ATOM 781 C C . ALA A 1 109 ? -5.105 35.996 44.494 1.00 38.12 109 ALA A C 1
ATOM 783 O O . ALA A 1 109 ? -4.577 35.776 43.401 1.00 38.12 109 ALA A O 1
ATOM 784 N N . PRO A 1 110 ? -4.386 36.233 45.608 1.00 49.53 110 PRO A N 1
ATOM 785 C CA . PRO A 1 110 ? -3.076 36.878 45.578 1.00 49.53 110 PRO A CA 1
ATOM 786 C C . PRO A 1 110 ? -1.874 35.923 45.596 1.00 49.53 110 PRO A C 1
ATOM 788 O O . PRO A 1 110 ? -1.977 34.731 45.876 1.00 49.53 110 PRO A O 1
ATOM 791 N N . ALA A 1 111 ? -0.724 36.531 45.303 1.00 43.16 111 ALA A N 1
ATOM 792 C CA . ALA A 1 111 ? 0.622 35.976 45.276 1.00 43.16 111 ALA A CA 1
ATOM 793 C C . ALA A 1 111 ? 1.189 35.628 46.666 1.00 43.16 111 ALA A C 1
ATOM 795 O O . ALA A 1 111 ? 0.834 36.246 47.668 1.00 43.16 111 ALA A O 1
ATOM 796 N N . ALA A 1 112 ? 2.170 34.721 46.683 1.00 37.78 112 ALA A N 1
ATOM 797 C CA . ALA A 1 112 ? 3.140 34.581 47.765 1.00 37.78 112 ALA A CA 1
ATOM 798 C C . ALA A 1 112 ? 4.551 34.380 47.186 1.00 37.78 112 ALA A C 1
ATOM 800 O O . ALA A 1 112 ? 4.737 33.740 46.150 1.00 37.78 112 ALA A O 1
ATOM 801 N N . SER A 1 113 ? 5.513 35.005 47.857 1.00 40.09 113 SER A N 1
ATOM 802 C CA . SER A 1 113 ? 6.842 35.372 47.378 1.00 40.09 113 SER A CA 1
ATOM 803 C C . SER A 1 113 ? 7.965 34.416 47.799 1.00 40.09 113 SER A C 1
ATOM 805 O O . SER A 1 113 ? 7.896 33.795 48.851 1.00 40.09 113 SER A O 1
ATOM 807 N N . ALA A 1 114 ? 9.048 34.509 47.019 1.00 37.44 114 ALA 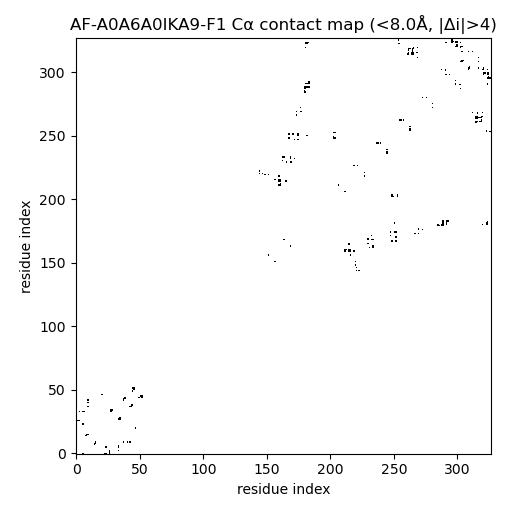A N 1
ATOM 808 C CA . ALA A 1 114 ? 10.467 34.570 47.404 1.00 37.44 114 ALA A CA 1
ATOM 809 C C . ALA A 1 114 ? 11.210 33.337 47.958 1.00 37.44 114 ALA A C 1
ATOM 811 O O . ALA A 1 114 ? 10.819 32.703 48.930 1.00 37.44 114 ALA A O 1
ATOM 812 N N . GLY A 1 115 ? 12.413 33.145 47.398 1.00 33.50 115 GLY A N 1
ATOM 813 C CA . GLY A 1 115 ? 13.528 32.421 48.012 1.00 33.50 115 GLY A CA 1
ATOM 814 C C . GLY A 1 115 ? 14.593 31.983 46.991 1.00 33.50 115 GLY A C 1
ATOM 815 O O . GLY A 1 115 ? 14.330 31.038 46.254 1.00 33.50 115 GLY A O 1
ATOM 816 N N . PRO A 1 116 ? 15.767 32.642 46.902 1.00 62.28 116 PRO A N 1
ATOM 817 C CA . PRO A 1 116 ? 16.848 32.297 45.968 1.00 62.28 116 PRO A CA 1
ATOM 818 C C . PRO A 1 116 ? 17.823 31.269 46.581 1.00 62.28 116 PRO A C 1
ATOM 820 O O . PRO A 1 116 ? 17.735 31.015 47.781 1.00 62.28 116 PRO A O 1
ATOM 823 N N . THR A 1 117 ? 18.785 30.738 45.799 1.00 35.44 117 THR A N 1
ATOM 824 C CA . THR A 1 117 ? 20.251 30.737 46.097 1.00 35.44 117 THR A CA 1
ATOM 825 C C . THR A 1 117 ? 21.066 29.726 45.247 1.00 35.44 117 THR A C 1
ATOM 827 O O . THR A 1 117 ? 20.741 28.548 45.183 1.00 35.44 117 THR A O 1
ATOM 830 N N . ALA A 1 118 ? 22.159 30.257 44.673 1.00 34.28 118 ALA A N 1
ATOM 831 C CA . ALA A 1 118 ? 23.487 29.706 44.321 1.00 34.28 118 ALA A CA 1
ATOM 832 C C . ALA A 1 118 ? 23.711 28.553 43.308 1.00 34.28 118 ALA A C 1
ATOM 834 O O . ALA A 1 118 ? 23.259 27.426 43.465 1.00 34.28 118 ALA A O 1
ATOM 835 N N . ALA A 1 119 ? 24.613 28.847 42.360 1.00 40.22 119 ALA A N 1
ATOM 836 C CA . ALA A 1 119 ? 25.595 27.929 41.759 1.00 40.22 119 ALA A CA 1
ATOM 837 C C . ALA A 1 119 ? 26.971 28.148 42.453 1.00 40.22 119 ALA A C 1
ATOM 839 O O . ALA A 1 119 ? 27.118 29.197 43.094 1.00 40.22 119 ALA A O 1
ATOM 840 N N . PRO A 1 120 ? 27.977 27.240 42.357 1.00 49.81 120 PRO A N 1
ATOM 841 C CA . PRO A 1 120 ? 28.826 27.156 41.149 1.00 49.81 120 PRO A CA 1
ATOM 842 C C . PRO A 1 120 ? 29.426 25.762 40.774 1.00 49.81 120 PRO A C 1
ATOM 844 O O . PRO A 1 120 ? 29.436 24.821 41.559 1.00 49.81 120 PRO A O 1
ATOM 847 N N . SER A 1 121 ? 29.943 25.710 39.531 1.00 40.12 121 SER A N 1
ATOM 848 C CA . SER A 1 121 ? 30.886 24.794 38.817 1.00 40.12 121 SER A CA 1
ATOM 849 C C . SER A 1 121 ? 32.196 24.393 39.555 1.00 40.12 121 SER A C 1
ATOM 851 O O . SER A 1 121 ? 32.390 24.895 40.660 1.00 40.12 121 SER A O 1
ATOM 853 N N . PRO A 1 122 ? 33.219 23.710 38.948 1.00 59.66 122 PRO A N 1
ATOM 854 C CA . PRO A 1 122 ? 33.339 22.791 37.774 1.00 59.66 122 PRO A CA 1
ATOM 855 C C . PRO A 1 122 ? 34.228 21.527 38.044 1.00 59.66 122 PRO A C 1
ATOM 857 O O . PRO A 1 122 ? 34.890 21.451 39.074 1.00 59.66 122 PRO A O 1
ATOM 860 N N . SER A 1 123 ? 34.374 20.584 37.089 1.00 32.94 123 SER A N 1
ATOM 861 C CA . SER A 1 123 ? 35.681 19.940 36.764 1.00 32.94 123 SER A CA 1
ATOM 862 C C . SER A 1 123 ? 35.656 19.011 35.537 1.00 32.94 123 SER A C 1
ATOM 864 O O . SER A 1 123 ? 34.614 18.516 35.126 1.00 32.94 123 SER A O 1
ATOM 866 N N . ALA A 1 124 ? 36.843 18.868 34.943 1.00 36.38 124 ALA A N 1
ATOM 867 C CA . ALA A 1 124 ? 37.179 18.557 33.551 1.00 36.38 124 ALA A CA 1
ATOM 868 C C . ALA A 1 124 ? 37.413 17.035 33.254 1.00 36.38 124 ALA A C 1
ATOM 870 O O . ALA A 1 124 ? 37.235 16.216 34.155 1.00 36.38 124 ALA A O 1
ATOM 871 N N . PRO A 1 125 ? 37.767 16.638 32.003 1.00 51.66 125 PRO A N 1
ATOM 872 C CA . PRO A 1 125 ? 37.570 15.298 31.415 1.00 51.66 125 PRO A CA 1
ATOM 873 C C . PRO A 1 125 ? 38.777 14.349 31.593 1.00 51.66 125 PRO A C 1
ATOM 875 O O . PRO A 1 125 ? 39.791 14.757 32.161 1.00 51.66 125 PRO A O 1
ATOM 878 N N . PRO A 1 126 ? 38.729 13.103 31.063 1.00 42.69 126 PRO A N 1
ATOM 879 C CA . PRO A 1 126 ? 39.599 12.839 29.903 1.00 42.69 126 PRO A CA 1
ATOM 880 C C . PRO A 1 126 ? 39.146 11.745 28.901 1.00 42.69 126 PRO A C 1
ATOM 882 O O . PRO A 1 126 ? 38.243 10.950 29.143 1.00 42.69 126 PRO A O 1
ATOM 885 N N . ALA A 1 127 ? 39.945 11.685 27.826 1.00 34.59 127 ALA A N 1
ATOM 886 C CA . ALA A 1 127 ? 40.332 10.525 27.013 1.00 34.59 127 ALA A CA 1
ATOM 887 C C . ALA A 1 127 ? 39.548 10.231 25.719 1.00 34.59 127 ALA A C 1
ATOM 889 O O . ALA A 1 127 ? 38.665 9.381 25.643 1.00 34.59 127 ALA A O 1
ATOM 890 N N . VAL A 1 128 ? 40.036 10.870 24.652 1.00 38.25 128 VAL A N 1
ATOM 891 C CA . VAL A 1 128 ? 39.978 10.392 23.266 1.00 38.25 128 VAL A CA 1
ATOM 892 C C . VAL A 1 128 ? 40.665 9.023 23.183 1.00 38.25 128 VAL A C 1
ATOM 894 O O . VAL A 1 128 ? 41.850 8.907 23.493 1.00 38.25 128 VAL A O 1
ATOM 897 N N . ARG A 1 129 ? 39.941 7.993 22.734 1.00 36.22 129 ARG A N 1
ATOM 898 C CA . ARG A 1 129 ? 40.537 6.762 22.202 1.00 36.22 129 ARG A CA 1
ATOM 899 C C . ARG A 1 129 ? 40.423 6.779 20.683 1.00 36.22 129 ARG A C 1
ATOM 901 O O . ARG A 1 129 ? 39.329 6.909 20.141 1.00 36.22 129 ARG A O 1
ATOM 908 N N . GLN A 1 130 ? 41.576 6.658 20.032 1.00 44.12 130 GLN A N 1
ATOM 909 C CA . GLN A 1 130 ? 41.705 6.281 18.630 1.00 44.12 130 GLN A CA 1
ATOM 910 C C . GLN A 1 130 ? 41.034 4.921 18.417 1.00 44.12 130 GLN A C 1
ATOM 912 O O . GLN A 1 130 ? 41.340 3.970 19.134 1.00 44.12 130 GLN A O 1
ATOM 917 N N . ILE A 1 131 ? 40.146 4.837 17.429 1.00 35.69 131 ILE A N 1
ATOM 918 C CA . ILE A 1 131 ? 39.656 3.575 16.876 1.00 35.69 131 ILE A CA 1
ATOM 919 C C . ILE A 1 131 ? 39.780 3.696 15.357 1.00 35.69 131 ILE A C 1
ATOM 921 O O . ILE A 1 131 ? 39.083 4.480 14.722 1.00 35.69 131 ILE A O 1
ATOM 925 N N . GLU A 1 132 ? 40.809 3.015 14.859 1.00 37.06 132 GLU A N 1
ATOM 926 C CA . GLU A 1 132 ? 40.764 2.038 13.768 1.00 37.06 132 GLU A CA 1
ATOM 927 C C . GLU A 1 132 ? 39.894 2.359 12.540 1.00 37.06 132 GLU A C 1
ATOM 929 O O . GLU A 1 132 ? 38.671 2.478 12.599 1.00 37.06 132 GLU A O 1
ATOM 934 N N . ALA A 1 133 ? 40.571 2.451 11.394 1.00 39.56 133 ALA A N 1
ATOM 935 C CA . ALA A 1 133 ? 39.977 2.643 10.080 1.00 39.56 133 ALA A CA 1
ATOM 936 C C . ALA A 1 133 ? 38.951 1.537 9.743 1.00 39.56 133 ALA A C 1
ATOM 938 O O . ALA A 1 133 ? 39.276 0.354 9.868 1.00 39.56 133 ALA A O 1
ATOM 939 N N . PRO A 1 134 ? 37.743 1.883 9.261 1.00 38.22 134 PRO A N 1
ATOM 940 C CA . PRO A 1 134 ? 36.802 0.896 8.747 1.00 38.22 134 PRO A CA 1
ATOM 941 C C . PRO A 1 134 ? 37.185 0.433 7.320 1.00 38.22 134 PRO A C 1
ATOM 943 O O . PRO A 1 134 ? 37.825 1.179 6.574 1.00 38.22 134 PRO A O 1
ATOM 946 N N . PRO A 1 135 ? 36.808 -0.801 6.931 1.00 42.53 135 PRO A N 1
ATOM 947 C CA . PRO A 1 135 ? 37.228 -1.450 5.684 1.00 42.53 135 PRO A CA 1
ATOM 948 C C . PRO A 1 135 ? 36.595 -0.806 4.433 1.00 42.53 135 PRO A C 1
ATOM 950 O O . PRO A 1 135 ? 35.604 -0.081 4.549 1.00 42.53 135 PRO A O 1
ATOM 953 N N . PRO A 1 136 ? 37.123 -1.078 3.220 1.00 36.84 136 PRO A N 1
ATOM 954 C CA . PRO A 1 136 ? 36.599 -0.501 1.986 1.00 36.84 136 PRO A CA 1
ATOM 955 C C . PRO A 1 136 ? 35.151 -0.948 1.741 1.00 36.84 136 PRO A C 1
ATOM 957 O O . PRO A 1 136 ? 34.851 -2.136 1.622 1.00 36.84 136 PRO A O 1
ATOM 960 N N . ILE A 1 137 ? 34.251 0.034 1.669 1.00 36.62 137 ILE A N 1
ATOM 961 C CA . ILE A 1 137 ? 32.826 -0.150 1.401 1.00 36.62 137 ILE A CA 1
ATOM 962 C C . ILE A 1 137 ? 32.647 -0.568 -0.062 1.00 36.62 137 ILE A C 1
ATOM 964 O O . ILE A 1 137 ? 33.066 0.128 -0.986 1.00 36.62 137 ILE A O 1
ATOM 968 N N . LEU A 1 138 ? 31.994 -1.715 -0.253 1.00 37.06 138 LEU A N 1
ATOM 969 C CA . LEU A 1 138 ? 31.505 -2.213 -1.534 1.00 37.06 138 LEU A CA 1
ATOM 970 C C . LEU A 1 138 ? 30.640 -1.143 -2.214 1.00 37.06 138 LEU A C 1
ATOM 972 O O . LEU A 1 138 ? 29.567 -0.785 -1.729 1.00 37.06 138 LEU A O 1
ATOM 976 N N . ALA A 1 139 ? 31.117 -0.644 -3.352 1.00 31.77 139 ALA A N 1
ATOM 977 C CA . ALA A 1 139 ? 30.388 0.275 -4.207 1.00 31.77 139 ALA A CA 1
ATOM 978 C C . ALA A 1 139 ? 29.086 -0.382 -4.697 1.00 31.77 139 ALA A C 1
ATOM 980 O O . ALA A 1 139 ? 29.098 -1.263 -5.559 1.00 31.77 139 ALA A O 1
ATOM 981 N N . VAL A 1 140 ? 27.944 0.062 -4.168 1.00 35.69 140 VAL A N 1
ATOM 982 C CA . VAL A 1 140 ? 26.633 -0.252 -4.743 1.00 35.69 140 VAL A CA 1
ATOM 983 C C . VAL A 1 140 ? 26.479 0.589 -6.008 1.00 35.69 140 VAL A C 1
ATOM 985 O O . VAL A 1 140 ? 26.014 1.727 -5.986 1.00 35.69 140 VAL A O 1
ATOM 988 N N . ASN A 1 141 ? 26.917 0.003 -7.120 1.00 33.59 141 ASN A N 1
ATOM 989 C CA . ASN A 1 141 ? 26.654 0.448 -8.481 1.00 33.59 141 ASN A CA 1
ATOM 990 C C . ASN A 1 141 ? 25.137 0.592 -8.705 1.00 33.59 141 ASN A C 1
ATOM 992 O O . ASN A 1 141 ? 24.445 -0.376 -9.015 1.00 33.59 141 ASN A O 1
ATOM 996 N N . ARG A 1 142 ? 24.607 1.809 -8.589 1.00 41.38 142 ARG A N 1
ATOM 997 C CA . ARG A 1 142 ? 23.345 2.197 -9.233 1.00 41.38 142 ARG A CA 1
ATOM 998 C C . ARG A 1 142 ? 23.666 3.275 -10.254 1.00 41.38 142 ARG A C 1
ATOM 1000 O O . ARG A 1 142 ? 23.602 4.466 -9.968 1.00 41.38 142 ARG A O 1
ATOM 1007 N N . GLY A 1 143 ? 24.098 2.819 -11.428 1.00 34.97 143 GLY A N 1
ATOM 1008 C CA . GLY A 1 143 ? 24.338 3.681 -12.580 1.00 34.97 143 GLY A CA 1
ATOM 1009 C C . GLY A 1 143 ? 23.061 4.400 -13.045 1.00 34.97 143 GLY A C 1
ATOM 1010 O O . GLY A 1 143 ? 21.950 3.979 -12.706 1.00 34.97 143 GLY A O 1
ATOM 1011 N N . PRO A 1 144 ? 23.205 5.487 -13.820 1.00 41.19 144 PRO A N 1
ATOM 1012 C CA . PRO A 1 144 ? 22.084 6.251 -14.352 1.00 41.19 144 PRO A CA 1
ATOM 1013 C C . PRO A 1 144 ? 21.220 5.387 -15.280 1.00 41.19 144 PRO A C 1
ATOM 1015 O O . PRO A 1 144 ? 21.732 4.651 -16.125 1.00 41.19 144 PRO A O 1
ATOM 1018 N N . VAL A 1 145 ? 19.896 5.510 -15.145 1.00 43.12 145 VAL A N 1
ATOM 1019 C CA . VAL A 1 145 ? 18.914 4.908 -16.058 1.00 43.12 145 VAL A CA 1
ATOM 1020 C C . VAL A 1 145 ? 19.109 5.535 -17.439 1.00 43.12 145 VAL A C 1
ATOM 1022 O O . VAL A 1 145 ? 18.634 6.635 -17.716 1.00 43.12 145 VAL A O 1
ATOM 1025 N N . SER A 1 146 ? 19.865 4.860 -18.303 1.00 42.81 146 SER A N 1
ATOM 1026 C CA . SER A 1 146 ? 20.018 5.266 -19.696 1.00 42.81 146 SER A CA 1
ATOM 1027 C C . SER A 1 146 ? 18.689 5.071 -20.417 1.00 42.81 146 SER A C 1
ATOM 1029 O O . SER A 1 146 ? 18.271 3.948 -20.681 1.00 42.81 146 SER A O 1
ATOM 1031 N N . VAL A 1 147 ? 18.068 6.182 -20.815 1.00 50.47 147 VAL A N 1
ATOM 1032 C CA . VAL A 1 147 ? 16.926 6.229 -21.752 1.00 50.47 147 VAL A CA 1
ATOM 1033 C C . VAL A 1 147 ? 17.285 5.579 -23.111 1.00 50.47 147 VAL A C 1
ATOM 1035 O O . VAL A 1 147 ? 16.416 5.249 -23.912 1.00 50.47 147 VAL A O 1
ATOM 1038 N N . LEU A 1 148 ? 18.576 5.318 -23.340 1.00 56.97 148 LEU A N 1
ATOM 1039 C CA . LEU A 1 148 ? 19.163 4.628 -24.489 1.00 56.97 148 LEU A CA 1
ATOM 1040 C C . LEU A 1 148 ? 19.550 3.165 -24.191 1.00 56.97 148 LEU A C 1
ATOM 1042 O O . LEU A 1 148 ? 20.504 2.647 -24.765 1.00 56.97 148 LEU A O 1
ATOM 1046 N N . GLY A 1 149 ? 18.854 2.482 -23.279 1.00 63.34 149 GLY A N 1
ATOM 1047 C CA . GLY A 1 149 ? 19.017 1.032 -23.134 1.00 63.34 149 GLY A CA 1
ATOM 1048 C C . GLY A 1 149 ? 18.684 0.307 -24.451 1.00 63.34 149 GLY A C 1
ATOM 1049 O O . GLY A 1 149 ? 17.817 0.793 -25.193 1.00 63.34 149 GLY A O 1
ATOM 1050 N N . PRO A 1 150 ? 19.334 -0.833 -24.760 1.00 73.00 150 PRO A N 1
ATOM 1051 C CA . PRO A 1 150 ? 19.017 -1.615 -25.952 1.00 73.00 150 PRO A CA 1
ATOM 1052 C C . PRO A 1 150 ? 17.508 -1.912 -26.018 1.00 73.00 150 PRO A C 1
ATOM 1054 O O . PRO A 1 150 ? 16.848 -1.994 -24.974 1.00 73.00 150 PRO A O 1
ATOM 1057 N N . PRO A 1 151 ? 16.923 -2.006 -27.226 1.00 79.75 151 PRO A N 1
ATOM 1058 C CA . PRO A 1 151 ? 15.519 -2.368 -27.359 1.00 79.75 151 PRO A CA 1
ATOM 1059 C C . PRO A 1 151 ? 15.267 -3.711 -26.664 1.00 79.75 151 PRO A C 1
ATOM 1061 O O . PRO A 1 151 ? 16.104 -4.611 -26.731 1.00 79.75 151 PRO A O 1
ATOM 1064 N N . LEU A 1 152 ? 14.118 -3.836 -25.992 1.00 85.31 152 LEU A N 1
ATOM 1065 C CA . LEU A 1 152 ? 13.711 -5.103 -25.387 1.00 85.31 152 LEU A CA 1
ATOM 1066 C C . LEU A 1 152 ? 13.628 -6.180 -26.471 1.00 85.31 152 LEU A C 1
ATOM 1068 O O . LEU A 1 152 ? 13.048 -5.952 -27.540 1.00 85.31 152 LEU A O 1
ATOM 1072 N N . SER A 1 153 ? 14.158 -7.362 -26.170 1.00 89.81 153 SER A N 1
ATOM 1073 C CA . SER A 1 153 ? 13.933 -8.543 -27.002 1.00 89.81 153 SER A CA 1
ATOM 1074 C C . SER A 1 153 ? 12.431 -8.841 -27.126 1.00 89.81 153 SER A C 1
ATOM 1076 O O . SER A 1 153 ? 11.617 -8.404 -26.311 1.00 89.81 153 SER A O 1
ATOM 1078 N N . GLU A 1 154 ? 12.030 -9.579 -28.161 1.00 89.25 154 GLU A N 1
ATOM 1079 C CA . GLU A 1 154 ? 10.632 -10.005 -28.330 1.00 89.25 154 GLU A CA 1
ATOM 1080 C C . GLU A 1 154 ? 10.124 -10.788 -27.112 1.00 89.25 154 GLU A C 1
ATOM 1082 O O . GLU A 1 154 ? 9.102 -10.425 -26.538 1.00 89.25 154 GLU A O 1
ATOM 1087 N N . ALA A 1 155 ? 10.927 -11.729 -26.607 1.00 88.94 155 ALA A N 1
ATOM 1088 C CA . ALA A 1 155 ? 10.619 -12.472 -25.388 1.00 88.94 155 ALA A CA 1
ATOM 1089 C C . ALA A 1 155 ? 10.436 -11.567 -24.150 1.00 88.94 155 ALA A C 1
ATOM 1091 O O . ALA A 1 155 ? 9.571 -11.825 -23.313 1.00 88.94 155 ALA A O 1
ATOM 1092 N N . GLU A 1 156 ? 11.222 -10.493 -24.011 1.00 86.56 156 GLU A N 1
ATOM 1093 C CA . GLU A 1 156 ? 11.042 -9.526 -22.920 1.00 86.56 156 GLU A CA 1
ATOM 1094 C C . GLU A 1 156 ? 9.779 -8.680 -23.085 1.00 86.56 156 GLU A C 1
ATOM 1096 O O . GLU A 1 156 ? 9.140 -8.357 -22.082 1.00 86.56 156 GLU A O 1
ATOM 1101 N N . ARG A 1 157 ? 9.405 -8.325 -24.320 1.00 86.50 157 ARG A N 1
ATOM 1102 C CA . ARG A 1 157 ? 8.159 -7.600 -24.603 1.00 86.50 157 ARG A CA 1
ATOM 1103 C C . ARG A 1 157 ? 6.941 -8.462 -24.294 1.00 86.50 157 ARG A C 1
ATOM 1105 O O . ARG A 1 157 ? 6.046 -7.983 -23.600 1.00 86.50 157 ARG A O 1
ATOM 1112 N N . ASP A 1 158 ? 6.952 -9.723 -24.715 1.00 84.62 158 ASP A N 1
ATOM 1113 C CA . ASP A 1 158 ? 5.885 -10.684 -24.425 1.00 84.62 158 ASP A CA 1
ATOM 1114 C C . ASP A 1 158 ? 5.763 -10.937 -22.925 1.00 84.62 158 ASP A C 1
ATOM 1116 O O . ASP A 1 158 ? 4.665 -10.888 -22.365 1.00 84.62 158 ASP A O 1
ATOM 1120 N N . ARG A 1 159 ? 6.901 -11.121 -22.240 1.00 85.69 159 ARG A N 1
ATOM 1121 C CA . ARG A 1 159 ? 6.928 -11.238 -20.780 1.00 85.69 159 ARG A CA 1
ATOM 1122 C C . ARG A 1 159 ? 6.330 -9.997 -20.123 1.00 85.69 159 ARG A C 1
ATOM 1124 O O . ARG A 1 159 ? 5.468 -10.149 -19.268 1.00 85.69 159 ARG A O 1
ATOM 1131 N N . ALA A 1 160 ? 6.743 -8.793 -20.523 1.00 84.06 160 ALA A N 1
ATOM 1132 C CA . ALA A 1 160 ? 6.225 -7.547 -19.959 1.00 84.06 160 ALA A CA 1
ATOM 1133 C C . ALA A 1 160 ? 4.715 -7.382 -20.194 1.00 84.06 160 ALA A C 1
ATOM 1135 O O . ALA A 1 160 ? 3.988 -7.011 -19.276 1.00 84.06 160 ALA A O 1
ATOM 1136 N N . ALA A 1 161 ? 4.234 -7.696 -21.399 1.00 82.25 161 ALA A N 1
ATOM 1137 C CA . ALA A 1 161 ? 2.821 -7.617 -21.756 1.00 82.25 161 ALA A CA 1
ATOM 1138 C C . ALA A 1 161 ? 1.960 -8.636 -20.992 1.00 82.25 161 ALA A C 1
ATOM 1140 O O . ALA A 1 161 ? 0.801 -8.355 -20.686 1.00 82.25 161 ALA A O 1
ATOM 1141 N N . ALA A 1 162 ? 2.524 -9.798 -20.654 1.00 83.50 162 ALA A N 1
ATOM 1142 C CA . ALA A 1 162 ? 1.831 -10.855 -19.925 1.00 83.50 162 ALA A CA 1
ATOM 1143 C C . ALA A 1 162 ? 1.716 -10.608 -18.412 1.00 83.50 162 ALA A C 1
ATOM 1145 O O . ALA A 1 162 ? 0.954 -11.323 -17.758 1.00 83.50 162 ALA A O 1
ATOM 1146 N N . LEU A 1 163 ? 2.466 -9.659 -17.838 1.00 80.69 163 LEU A N 1
ATOM 1147 C CA . LEU A 1 163 ? 2.406 -9.338 -16.407 1.00 80.69 163 LEU A CA 1
ATOM 1148 C C . LEU A 1 163 ? 1.085 -8.673 -16.036 1.00 80.69 163 LEU A C 1
ATOM 1150 O O . LEU A 1 163 ? 0.517 -7.933 -16.839 1.00 80.69 163 LEU A O 1
ATOM 1154 N N . ALA A 1 164 ? 0.636 -8.857 -14.793 1.00 80.00 164 ALA A N 1
ATOM 1155 C CA . ALA A 1 164 ? -0.370 -7.964 -14.230 1.00 80.00 164 ALA A CA 1
ATOM 1156 C C . ALA A 1 164 ? 0.140 -6.505 -14.188 1.00 80.00 164 ALA A C 1
ATOM 1158 O O . ALA A 1 164 ? 1.319 -6.221 -14.410 1.00 80.00 164 ALA A O 1
ATOM 1159 N N . ASP A 1 165 ? -0.761 -5.558 -13.919 1.00 85.19 165 ASP A N 1
ATOM 1160 C CA . ASP A 1 165 ? -0.413 -4.138 -13.804 1.00 85.19 165 ASP A CA 1
ATOM 1161 C C . ASP A 1 165 ? 0.790 -3.928 -12.858 1.00 85.19 165 ASP A C 1
ATOM 1163 O O . ASP A 1 165 ? 0.790 -4.417 -11.728 1.00 85.19 165 ASP A O 1
ATOM 1167 N N . LEU A 1 166 ? 1.831 -3.221 -13.316 1.00 85.19 166 LEU A N 1
ATOM 1168 C CA . LEU A 1 166 ? 3.081 -3.084 -12.552 1.00 85.19 166 LEU A CA 1
ATOM 1169 C C . LEU A 1 166 ? 2.870 -2.301 -11.252 1.00 85.19 166 LEU A C 1
ATOM 1171 O O . LEU A 1 166 ? 3.510 -2.603 -10.245 1.00 85.19 166 LEU A O 1
ATOM 1175 N N . GLY A 1 167 ? 1.947 -1.334 -11.250 1.00 86.12 167 GLY A N 1
ATOM 1176 C CA . GLY A 1 167 ? 1.541 -0.615 -10.045 1.00 86.12 167 GLY A CA 1
ATOM 1177 C C . GLY A 1 167 ? 0.904 -1.551 -9.021 1.00 86.12 167 GLY A C 1
ATOM 1178 O O . GLY A 1 167 ? 1.289 -1.534 -7.851 1.00 86.12 167 GLY A O 1
ATOM 1179 N N . PHE A 1 168 ? -0.000 -2.424 -9.474 1.00 89.06 168 PHE A N 1
ATOM 1180 C CA . PHE A 1 168 ? -0.572 -3.480 -8.639 1.00 89.06 168 PHE A CA 1
ATOM 1181 C C . PHE A 1 168 ? 0.503 -4.429 -8.098 1.00 89.06 168 PHE A C 1
ATOM 1183 O O . PHE A 1 168 ? 0.575 -4.618 -6.885 1.00 89.06 168 PHE A O 1
ATOM 1190 N N . LEU A 1 169 ? 1.374 -4.977 -8.950 1.00 87.50 169 LEU A N 1
ATOM 1191 C CA . LEU A 1 169 ? 2.418 -5.917 -8.522 1.00 87.50 169 LEU A CA 1
ATOM 1192 C C . LEU A 1 169 ? 3.350 -5.301 -7.470 1.00 87.50 169 LEU A C 1
ATOM 1194 O O . LEU A 1 169 ? 3.602 -5.920 -6.437 1.00 87.50 169 LEU A O 1
ATOM 1198 N N . ARG A 1 170 ? 3.781 -4.046 -7.660 1.00 90.62 170 ARG A N 1
ATOM 1199 C CA . ARG A 1 170 ? 4.582 -3.308 -6.663 1.00 90.62 170 ARG A CA 1
ATOM 1200 C C . ARG A 1 170 ? 3.859 -3.109 -5.331 1.00 90.62 170 ARG A C 1
ATOM 1202 O O . ARG A 1 170 ? 4.509 -2.943 -4.304 1.00 90.62 170 ARG A O 1
ATOM 1209 N N . SER A 1 171 ? 2.529 -3.105 -5.336 1.00 90.88 171 SER A N 1
ATOM 1210 C CA . SER A 1 171 ? 1.726 -2.912 -4.130 1.00 90.88 171 SER A CA 1
ATOM 1211 C C . SER A 1 171 ? 1.478 -4.192 -3.335 1.00 90.88 171 SER A C 1
ATOM 1213 O O . SER A 1 171 ? 1.126 -4.095 -2.164 1.00 90.88 171 SER A O 1
ATOM 1215 N N . ILE A 1 172 ? 1.664 -5.384 -3.917 1.00 91.88 172 ILE A N 1
ATOM 1216 C CA . ILE A 1 172 ? 1.324 -6.653 -3.252 1.00 91.88 172 ILE A CA 1
ATOM 1217 C C . ILE A 1 172 ? 2.005 -6.805 -1.880 1.00 91.88 172 ILE A C 1
ATOM 1219 O O . ILE A 1 172 ? 1.285 -7.102 -0.924 1.00 91.88 172 ILE A O 1
ATOM 1223 N N . PRO A 1 173 ? 3.320 -6.553 -1.708 1.00 91.75 173 PRO A N 1
ATOM 1224 C CA . PRO A 1 173 ? 3.956 -6.644 -0.390 1.00 91.75 173 PRO A CA 1
ATOM 1225 C C . PRO A 1 173 ? 3.298 -5.723 0.645 1.00 91.75 173 PRO A C 1
ATOM 1227 O O . PRO A 1 173 ? 2.960 -6.155 1.747 1.00 91.75 173 PRO A O 1
ATOM 1230 N N . LEU A 1 174 ? 3.012 -4.481 0.243 1.00 92.62 174 LEU A N 1
ATOM 1231 C CA . LEU A 1 174 ? 2.324 -3.492 1.069 1.00 92.62 174 LEU A CA 1
ATOM 1232 C C . LEU A 1 174 ? 0.905 -3.956 1.443 1.00 92.62 174 LEU A C 1
ATOM 1234 O O . LEU 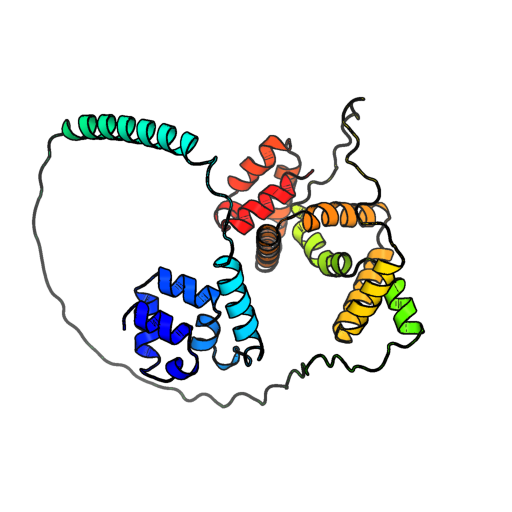A 1 174 ? 0.500 -3.855 2.599 1.00 92.62 174 LEU A O 1
ATOM 1238 N N . LEU A 1 175 ? 0.147 -4.506 0.490 1.00 92.81 175 LEU A N 1
ATOM 1239 C CA . LEU A 1 175 ? -1.205 -5.024 0.727 1.00 92.81 175 LEU A CA 1
ATOM 1240 C C . LEU A 1 175 ? -1.213 -6.219 1.688 1.00 92.81 175 LEU A C 1
ATOM 1242 O O . LEU A 1 175 ? -2.124 -6.335 2.506 1.00 92.81 175 LEU A O 1
ATOM 1246 N N . LEU A 1 176 ? -0.212 -7.098 1.606 1.00 91.25 176 LEU A N 1
ATOM 1247 C CA . LEU A 1 176 ? -0.063 -8.237 2.516 1.00 91.25 176 LEU A CA 1
ATOM 1248 C C . LEU A 1 176 ? 0.307 -7.791 3.932 1.00 91.25 176 LEU A C 1
ATOM 1250 O O . LEU A 1 176 ? -0.173 -8.357 4.912 1.00 91.25 176 LEU A O 1
ATOM 1254 N N . GLN A 1 177 ? 1.128 -6.755 4.054 1.00 91.19 177 GLN A N 1
ATOM 1255 C CA . GLN A 1 177 ? 1.502 -6.179 5.340 1.00 91.19 177 GLN A CA 1
ATOM 1256 C C . GLN A 1 177 ? 0.326 -5.471 6.024 1.00 91.19 177 GLN A C 1
ATOM 1258 O O . GLN A 1 177 ? 0.147 -5.579 7.238 1.00 91.19 177 GLN A O 1
ATOM 1263 N N . LEU A 1 178 ? -0.502 -4.791 5.231 1.00 91.44 178 LEU A N 1
ATOM 1264 C CA . LEU A 1 178 ? -1.706 -4.090 5.676 1.00 91.44 178 LEU A CA 1
ATOM 1265 C C . LEU A 1 178 ? -2.940 -4.992 5.787 1.00 91.44 178 LEU A C 1
ATOM 1267 O O . LEU A 1 178 ? -3.990 -4.493 6.182 1.00 91.44 178 LEU A O 1
ATOM 1271 N N . ASP A 1 179 ? -2.821 -6.295 5.503 1.00 90.56 179 ASP A N 1
ATOM 1272 C CA . ASP A 1 179 ? -3.879 -7.307 5.660 1.00 90.56 179 ASP A CA 1
ATOM 1273 C C . ASP A 1 179 ? -4.778 -7.103 6.898 1.00 90.56 179 ASP A C 1
ATOM 1275 O O . ASP A 1 179 ? -5.994 -7.144 6.741 1.00 90.56 179 ASP A O 1
ATOM 1279 N N . PRO A 1 180 ? -4.255 -6.778 8.098 1.00 87.31 180 PRO A N 1
ATOM 1280 C CA . PRO A 1 180 ? -5.083 -6.625 9.295 1.00 87.31 180 PRO A CA 1
ATOM 1281 C C . PRO A 1 180 ? -6.021 -5.411 9.294 1.00 87.31 180 PRO A C 1
ATOM 1283 O O . PRO A 1 180 ? -6.933 -5.350 10.115 1.00 87.31 180 PRO A O 1
ATOM 1286 N N . LEU A 1 181 ? -5.764 -4.420 8.437 1.00 88.44 181 LEU A N 1
ATOM 1287 C CA . LEU A 1 181 ? -6.589 -3.216 8.287 1.00 88.44 181 LEU A CA 1
ATOM 1288 C C . LEU A 1 181 ? -7.667 -3.375 7.215 1.00 88.44 181 LEU A C 1
ATOM 1290 O O . LEU A 1 181 ? -8.485 -2.474 7.036 1.00 88.44 181 LEU A O 1
ATOM 1294 N N . PHE A 1 182 ? -7.671 -4.508 6.519 1.00 87.88 182 PHE A N 1
ATOM 1295 C CA . PHE A 1 182 ? -8.747 -4.908 5.636 1.00 87.88 182 PHE A CA 1
ATOM 1296 C C . PHE A 1 182 ? -9.638 -5.883 6.409 1.00 87.88 182 PHE A C 1
ATOM 1298 O O . PHE A 1 182 ? -9.160 -6.953 6.790 1.00 87.88 182 PHE A O 1
ATOM 1305 N N . PRO A 1 183 ? -10.900 -5.527 6.693 1.00 78.50 183 PRO A N 1
ATOM 1306 C CA . PRO A 1 183 ? -11.833 -6.443 7.332 1.00 78.50 183 PRO A CA 1
ATOM 1307 C C . PRO A 1 183 ? -11.901 -7.753 6.546 1.00 78.50 183 PRO A C 1
ATOM 1309 O O . PRO A 1 183 ? -11.938 -7.743 5.316 1.00 78.50 183 PRO A O 1
ATOM 1312 N N . ASP A 1 184 ? -11.907 -8.882 7.250 1.00 69.94 184 ASP A N 1
ATOM 1313 C CA . ASP A 1 184 ? -12.285 -10.137 6.619 1.00 69.94 184 ASP A CA 1
ATOM 1314 C C . ASP A 1 184 ? -13.773 -10.026 6.264 1.00 69.94 184 ASP A C 1
ATOM 1316 O O . ASP A 1 184 ? -14.585 -9.725 7.142 1.00 69.94 184 ASP A O 1
ATOM 1320 N N . ASP A 1 185 ? -14.153 -10.331 5.020 1.00 58.16 185 ASP A N 1
ATOM 1321 C CA . ASP A 1 185 ? -15.554 -10.482 4.580 1.00 58.16 185 ASP A CA 1
ATOM 1322 C C . ASP A 1 185 ? -16.264 -11.672 5.277 1.00 58.16 185 ASP A C 1
ATOM 1324 O O . ASP A 1 185 ? -17.136 -12.327 4.709 1.00 58.16 185 ASP A O 1
ATOM 1328 N N . GLY A 1 186 ? -15.884 -12.013 6.514 1.00 45.88 186 GLY A N 1
ATOM 1329 C CA . GLY A 1 186 ? -16.376 -13.129 7.325 1.00 45.88 186 GLY A CA 1
ATOM 1330 C C . GLY A 1 186 ? -17.860 -13.051 7.695 1.00 45.88 186 GLY A C 1
ATOM 1331 O O . GLY A 1 186 ? -18.323 -13.842 8.510 1.00 45.88 186 GLY A O 1
ATOM 1332 N N . GLY A 1 187 ? -18.610 -12.134 7.091 1.00 37.69 187 GLY A N 1
ATOM 1333 C CA . GLY A 1 187 ? -20.053 -12.048 7.166 1.00 37.69 187 GLY A CA 1
ATOM 1334 C C . GLY A 1 187 ? -20.642 -11.840 5.780 1.00 37.69 187 GLY A C 1
ATOM 1335 O O . GLY A 1 187 ? -21.034 -10.733 5.430 1.00 37.69 187 GLY A O 1
ATOM 1336 N N . SER A 1 188 ? -20.833 -12.927 5.037 1.00 39.09 188 SER A N 1
ATOM 1337 C CA . SER A 1 188 ? -22.073 -13.080 4.280 1.00 39.09 188 SER A CA 1
ATOM 1338 C C . SER A 1 188 ? -23.235 -13.033 5.281 1.00 39.09 188 SER A C 1
ATOM 1340 O O . SER A 1 188 ? -23.742 -14.065 5.715 1.00 39.09 188 SER A O 1
ATOM 1342 N N . GLY A 1 189 ? -23.616 -11.825 5.707 1.00 33.41 189 GLY A N 1
ATOM 1343 C CA . GLY A 1 189 ? -24.968 -11.585 6.194 1.00 33.41 189 GLY A CA 1
ATOM 1344 C C . GLY A 1 189 ? -25.952 -11.956 5.080 1.00 33.41 189 GLY A C 1
ATOM 1345 O O . GLY A 1 189 ? -25.545 -12.004 3.913 1.00 33.41 189 GLY A O 1
ATOM 1346 N N . PRO A 1 190 ? -27.225 -12.256 5.398 1.00 33.38 190 PRO A N 1
ATOM 1347 C CA . PRO A 1 190 ? -28.215 -12.474 4.356 1.00 33.38 190 PRO A CA 1
ATOM 1348 C C . PRO A 1 190 ? -28.164 -11.251 3.446 1.00 33.38 190 PRO A C 1
ATOM 1350 O O . PRO A 1 190 ? -28.313 -10.123 3.918 1.00 33.38 190 PRO A O 1
ATOM 1353 N N . VAL A 1 191 ? -27.848 -11.479 2.172 1.00 42.94 191 VAL A N 1
ATOM 1354 C CA . VAL A 1 191 ? -27.868 -10.449 1.141 1.00 42.94 191 VAL A CA 1
ATOM 1355 C C . VAL A 1 191 ? -29.299 -9.933 1.129 1.00 42.94 191 VAL A C 1
ATOM 1357 O O . VAL A 1 191 ? -30.194 -10.571 0.580 1.00 42.94 191 VAL A O 1
ATOM 1360 N N . GLY A 1 192 ? -29.540 -8.835 1.846 1.00 33.94 192 GLY A N 1
ATOM 1361 C CA . GLY A 1 192 ? -30.799 -8.122 1.762 1.00 33.94 192 GLY A CA 1
ATOM 1362 C C . GLY A 1 192 ? -30.998 -7.766 0.290 1.00 33.94 192 GLY A C 1
ATOM 1363 O O . GLY A 1 192 ? -30.026 -7.340 -0.340 1.00 33.94 192 GLY A O 1
ATOM 1364 N N . PRO A 1 193 ? -32.199 -7.960 -0.274 1.00 40.09 193 PRO A N 1
ATOM 1365 C CA . PRO A 1 193 ? -32.425 -7.844 -1.715 1.00 40.09 193 PRO A CA 1
ATOM 1366 C C . PRO A 1 193 ? -32.094 -6.463 -2.312 1.00 40.09 193 PRO A C 1
ATOM 1368 O O . PRO A 1 193 ? -32.041 -6.347 -3.530 1.00 40.09 193 PRO A O 1
ATOM 1371 N N . ASP A 1 194 ? -31.789 -5.454 -1.485 1.00 35.97 194 ASP A N 1
ATOM 1372 C CA . ASP A 1 194 ? -31.588 -4.064 -1.905 1.00 35.97 194 ASP A CA 1
ATOM 1373 C C . ASP A 1 194 ? -30.227 -3.446 -1.535 1.00 35.97 194 ASP A C 1
ATOM 1375 O O . ASP A 1 194 ? -30.034 -2.243 -1.720 1.00 35.97 194 ASP A O 1
ATOM 1379 N N . LEU A 1 195 ? -29.247 -4.217 -1.041 1.00 36.50 195 LEU A N 1
ATOM 1380 C CA . LEU A 1 195 ? -27.878 -3.691 -0.973 1.00 36.50 195 LEU A CA 1
ATOM 1381 C C . LEU A 1 195 ? -27.239 -3.820 -2.362 1.00 36.50 195 LEU A C 1
ATOM 1383 O O . LEU A 1 195 ? -27.075 -4.945 -2.842 1.00 36.50 195 LEU A O 1
ATOM 1387 N N . PRO A 1 196 ? -26.874 -2.706 -3.033 1.00 33.00 196 PRO A N 1
ATOM 1388 C CA . PRO A 1 196 ? -26.198 -2.790 -4.315 1.00 33.00 196 PRO A CA 1
ATOM 1389 C C . PRO A 1 196 ? -24.927 -3.604 -4.105 1.00 33.00 196 PRO A C 1
ATOM 1391 O O . PRO A 1 196 ? -24.118 -3.267 -3.239 1.00 33.00 196 PRO A O 1
ATOM 1394 N N . ALA A 1 197 ? -24.774 -4.683 -4.879 1.00 36.44 197 ALA A N 1
ATOM 1395 C CA . ALA A 1 197 ? -23.554 -5.473 -4.884 1.00 36.44 197 ALA A CA 1
ATOM 1396 C C . ALA A 1 197 ? -22.356 -4.507 -4.899 1.00 36.44 197 ALA A C 1
ATOM 1398 O O . ALA A 1 197 ? -22.372 -3.572 -5.717 1.00 36.44 197 ALA A O 1
ATOM 1399 N N . PRO A 1 198 ? -21.349 -4.673 -4.016 1.00 41.69 198 PRO A N 1
ATOM 1400 C CA . PRO A 1 198 ? -20.126 -3.890 -4.122 1.00 41.69 198 PRO A CA 1
ATOM 1401 C C . PRO A 1 198 ? -19.687 -4.018 -5.574 1.00 41.69 198 PRO A C 1
ATOM 1403 O O . PRO A 1 198 ? -19.594 -5.139 -6.073 1.00 41.69 198 PRO A O 1
ATOM 1406 N N . ARG A 1 199 ? -19.601 -2.882 -6.286 1.00 37.44 199 ARG A N 1
ATOM 1407 C CA . ARG A 1 199 ? -19.418 -2.812 -7.744 1.00 37.44 199 ARG A CA 1
ATOM 1408 C C . ARG A 1 199 ? -18.159 -3.591 -8.120 1.00 37.44 199 ARG A C 1
ATOM 1410 O O . ARG A 1 199 ? -17.061 -3.056 -8.155 1.00 37.44 199 ARG A O 1
ATOM 1417 N N . GLY A 1 200 ? -18.349 -4.882 -8.349 1.00 35.19 200 GLY A N 1
ATOM 1418 C CA . GLY A 1 200 ? -17.312 -5.897 -8.370 1.00 35.19 200 GLY A CA 1
ATOM 1419 C C . GLY A 1 200 ? -17.078 -6.430 -9.771 1.00 35.19 200 GLY A C 1
ATOM 1420 O O . GLY A 1 200 ? -16.747 -7.603 -9.921 1.00 35.19 200 GLY A O 1
ATOM 1421 N N . GLY A 1 201 ? -17.227 -5.592 -10.795 1.00 35.72 201 GLY A N 1
ATOM 1422 C CA . GLY A 1 201 ? -16.597 -5.843 -12.086 1.00 35.72 201 GLY A CA 1
ATOM 1423 C C . GLY A 1 201 ? -15.121 -5.487 -11.956 1.00 35.72 201 GLY A C 1
ATOM 1424 O O . GLY A 1 201 ? -14.834 -4.379 -11.521 1.00 35.72 201 GLY A O 1
ATOM 1425 N N . ALA A 1 202 ? -14.231 -6.442 -12.249 1.00 43.81 202 ALA A N 1
ATOM 1426 C CA . ALA A 1 202 ? -12.769 -6.318 -12.301 1.00 43.81 202 ALA A CA 1
ATOM 1427 C C . ALA A 1 202 ? -12.253 -4.878 -12.094 1.00 43.81 202 ALA A C 1
ATOM 1429 O O . ALA A 1 202 ? -12.232 -4.077 -13.021 1.00 43.81 202 ALA A O 1
ATOM 1430 N N . THR A 1 203 ? -11.870 -4.541 -10.864 1.00 44.16 203 THR A N 1
ATOM 1431 C CA . THR A 1 203 ? -11.499 -3.189 -10.409 1.00 44.16 203 THR A CA 1
ATOM 1432 C C . THR A 1 203 ? -10.092 -2.768 -10.853 1.00 44.16 203 THR A C 1
ATOM 1434 O O . THR A 1 203 ? -9.367 -2.067 -10.152 1.00 44.16 203 THR A O 1
ATOM 1437 N N . GLY A 1 204 ? -9.703 -3.179 -12.057 1.00 50.47 204 GLY A N 1
ATOM 1438 C CA . GLY A 1 204 ? -8.637 -2.567 -12.833 1.00 50.47 204 GLY A CA 1
ATOM 1439 C C . GLY A 1 204 ? -9.241 -2.062 -14.144 1.00 50.47 204 GLY A C 1
ATOM 1440 O O . GLY A 1 204 ? -10.151 -2.702 -14.668 1.00 50.47 204 GLY A O 1
ATOM 1441 N N . PRO A 1 205 ? -8.764 -0.940 -14.713 1.00 53.62 205 PRO A N 1
ATOM 1442 C CA . PRO A 1 205 ? -9.179 -0.568 -16.061 1.00 53.62 205 PRO A CA 1
ATOM 1443 C C . PRO A 1 205 ? -8.939 -1.756 -17.018 1.00 53.62 205 PRO A C 1
ATOM 1445 O O . PRO A 1 205 ? -8.001 -2.527 -16.778 1.00 53.62 205 PRO A O 1
ATOM 1448 N N . PRO A 1 206 ? -9.752 -1.937 -18.072 1.00 63.47 206 PRO A N 1
ATOM 1449 C CA . PRO A 1 206 ? -9.579 -3.044 -19.010 1.00 63.47 206 PRO A CA 1
ATOM 1450 C C . PRO A 1 206 ? -8.135 -3.102 -19.522 1.00 63.47 206 PRO A C 1
ATOM 1452 O O . PRO A 1 206 ? -7.470 -2.069 -19.648 1.00 63.47 206 PRO A O 1
ATOM 1455 N N . ASP A 1 207 ? -7.632 -4.309 -19.785 1.00 74.31 207 ASP A N 1
ATOM 1456 C CA . ASP A 1 207 ? -6.293 -4.500 -20.347 1.00 74.31 207 ASP A CA 1
ATOM 1457 C C . ASP A 1 207 ? -6.293 -4.117 -21.835 1.00 74.31 207 ASP A C 1
ATOM 1459 O O . ASP A 1 207 ? -6.403 -4.960 -22.730 1.00 74.31 207 ASP A O 1
ATOM 1463 N N . THR A 1 208 ? -6.264 -2.812 -22.103 1.00 83.62 208 THR A N 1
ATOM 1464 C CA . THR A 1 208 ? -6.272 -2.275 -23.464 1.00 83.62 208 THR A CA 1
ATOM 1465 C C . THR A 1 208 ? -4.883 -2.392 -24.110 1.00 83.62 208 THR A C 1
ATOM 1467 O O . THR A 1 208 ? -3.873 -2.477 -23.401 1.00 83.62 208 THR A O 1
ATOM 1470 N N . PRO A 1 209 ? -4.788 -2.395 -25.454 1.00 85.00 209 PRO A N 1
ATOM 1471 C CA . PRO A 1 209 ? -3.503 -2.380 -26.155 1.00 85.00 209 PRO A CA 1
ATOM 1472 C C . PRO A 1 209 ? -2.577 -1.249 -25.689 1.00 85.00 209 PRO A C 1
ATOM 1474 O O . PRO A 1 209 ? -1.388 -1.479 -25.483 1.00 85.00 209 PRO A O 1
ATOM 1477 N N . GLU A 1 210 ? -3.122 -0.059 -25.436 1.00 83.25 210 GLU A N 1
ATOM 1478 C CA . GLU A 1 210 ? -2.370 1.114 -24.974 1.00 83.25 210 GLU A CA 1
ATOM 1479 C C . GLU A 1 210 ? -1.758 0.870 -23.593 1.00 83.25 210 GLU A C 1
ATOM 1481 O O . GLU A 1 210 ? -0.609 1.231 -23.345 1.00 83.25 210 GLU A O 1
ATOM 1486 N N . ARG A 1 211 ? -2.489 0.194 -22.696 1.00 81.94 211 ARG A N 1
ATOM 1487 C CA . ARG A 1 211 ? -1.961 -0.179 -21.378 1.00 81.94 211 ARG A CA 1
ATOM 1488 C C . ARG A 1 211 ? -0.867 -1.230 -21.464 1.00 81.94 211 ARG A C 1
ATOM 1490 O O . ARG A 1 211 ? 0.060 -1.171 -20.662 1.00 81.94 211 ARG A O 1
ATOM 1497 N N . ARG A 1 212 ? -0.947 -2.168 -22.413 1.00 83.56 212 ARG A N 1
ATOM 1498 C CA . ARG A 1 212 ? 0.142 -3.126 -22.657 1.00 83.56 212 ARG A CA 1
ATOM 1499 C C . ARG A 1 212 ? 1.397 -2.415 -23.156 1.00 83.56 212 ARG A C 1
ATOM 1501 O O . ARG A 1 212 ? 2.464 -2.670 -22.613 1.00 83.56 212 ARG A O 1
ATOM 1508 N N . VAL A 1 213 ? 1.267 -1.472 -24.094 1.00 85.94 213 VAL A N 1
ATOM 1509 C CA . VAL A 1 213 ? 2.397 -0.652 -24.571 1.00 85.94 213 VAL A CA 1
ATOM 1510 C C . VAL A 1 213 ? 3.016 0.146 -23.424 1.00 85.94 213 VAL A C 1
ATOM 1512 O O . VAL A 1 213 ? 4.214 0.017 -23.178 1.00 85.94 213 VAL A O 1
ATOM 1515 N N . ALA A 1 214 ? 2.203 0.881 -22.658 1.00 84.69 214 ALA A N 1
ATOM 1516 C CA . ALA A 1 214 ? 2.680 1.652 -21.510 1.00 84.69 214 ALA A CA 1
ATOM 1517 C C . ALA A 1 214 ? 3.382 0.766 -20.463 1.00 84.69 214 ALA A C 1
ATOM 1519 O O . ALA A 1 214 ? 4.404 1.153 -19.903 1.00 84.69 214 ALA A O 1
ATOM 1520 N N . ARG A 1 215 ? 2.877 -0.455 -20.232 1.00 87.31 215 ARG A N 1
ATOM 1521 C CA . ARG A 1 215 ? 3.500 -1.443 -19.338 1.00 87.31 215 ARG A CA 1
ATOM 1522 C C . ARG A 1 215 ? 4.854 -1.912 -19.857 1.00 87.31 215 ARG A C 1
ATOM 1524 O O . ARG A 1 215 ? 5.796 -2.010 -19.080 1.00 87.31 215 ARG A O 1
ATOM 1531 N N . THR A 1 216 ? 4.963 -2.206 -21.150 1.00 87.94 216 THR A N 1
ATOM 1532 C CA . THR A 1 216 ? 6.226 -2.607 -21.781 1.00 87.94 216 THR A CA 1
ATOM 1533 C C . THR A 1 216 ? 7.258 -1.479 -21.736 1.00 87.94 216 THR A C 1
ATOM 1535 O O . THR A 1 216 ? 8.435 -1.737 -21.482 1.00 87.94 216 THR A O 1
ATOM 1538 N N . GLU A 1 217 ? 6.834 -0.230 -21.931 1.00 88.00 217 GLU A N 1
ATOM 1539 C CA . GLU A 1 217 ? 7.696 0.946 -21.786 1.00 88.00 217 GLU A CA 1
ATOM 1540 C C . GLU A 1 217 ? 8.154 1.137 -20.337 1.00 88.00 217 GLU A C 1
ATOM 1542 O O . GLU A 1 217 ? 9.351 1.276 -20.090 1.00 88.00 217 GLU A O 1
ATOM 1547 N N . GLU A 1 218 ? 7.239 1.063 -19.367 1.00 88.81 218 GLU A N 1
ATOM 1548 C CA . GLU A 1 218 ? 7.591 1.130 -17.947 1.00 88.81 218 GLU A CA 1
ATOM 1549 C C . GLU A 1 218 ? 8.546 -0.008 -17.555 1.00 88.81 218 GLU A C 1
ATOM 1551 O O . GLU A 1 218 ? 9.544 0.226 -16.876 1.00 88.81 218 GLU A O 1
ATOM 1556 N N . TRP A 1 219 ? 8.292 -1.228 -18.034 1.00 88.12 219 TRP A N 1
ATOM 1557 C CA . TRP A 1 219 ? 9.158 -2.385 -17.822 1.00 88.12 219 TRP A CA 1
ATOM 1558 C C . TRP A 1 219 ? 10.572 -2.160 -18.357 1.00 88.12 219 TRP A C 1
ATOM 1560 O O . TRP A 1 219 ? 11.543 -2.491 -17.679 1.00 88.12 219 TRP A O 1
ATOM 1570 N N . ARG A 1 220 ? 10.709 -1.561 -19.547 1.00 88.44 220 ARG A N 1
ATOM 1571 C CA . ARG A 1 220 ? 12.013 -1.230 -20.142 1.00 88.44 220 ARG A CA 1
ATOM 1572 C C . ARG A 1 220 ? 12.828 -0.284 -19.263 1.00 88.44 220 ARG A C 1
ATOM 1574 O O . ARG A 1 220 ? 14.050 -0.400 -19.222 1.00 88.44 220 ARG A O 1
ATOM 1581 N N . MET A 1 221 ? 12.160 0.638 -18.575 1.00 87.31 221 MET A N 1
ATOM 1582 C CA . MET A 1 221 ? 12.807 1.627 -17.711 1.00 87.31 221 MET A CA 1
ATOM 1583 C C . MET A 1 221 ? 13.249 1.049 -16.359 1.00 87.31 221 MET A C 1
ATOM 1585 O O . MET A 1 221 ? 13.967 1.725 -15.621 1.00 87.31 221 MET A O 1
ATOM 1589 N N . LEU A 1 222 ? 12.845 -0.181 -16.020 1.00 87.81 222 LEU A N 1
ATOM 1590 C CA . LEU A 1 222 ? 13.191 -0.800 -14.746 1.00 87.81 222 LEU A CA 1
ATOM 1591 C C . LEU A 1 222 ? 14.589 -1.437 -14.751 1.00 87.81 222 LEU A C 1
ATOM 1593 O O . LEU A 1 222 ? 14.954 -2.155 -15.696 1.00 87.81 222 LEU A O 1
ATOM 1597 N N . PRO A 1 223 ? 15.351 -1.279 -13.652 1.00 90.31 223 PRO A N 1
ATOM 1598 C CA . PRO A 1 223 ? 16.549 -2.069 -13.407 1.00 90.31 223 PRO A CA 1
ATOM 1599 C C . PRO A 1 223 ? 16.272 -3.580 -13.535 1.00 90.31 223 PRO A C 1
ATOM 1601 O O . PRO A 1 223 ? 15.185 -4.032 -13.167 1.00 90.31 223 PRO A O 1
ATOM 1604 N N . PRO A 1 224 ? 17.237 -4.392 -14.009 1.00 88.06 224 PRO A N 1
ATOM 1605 C CA . PRO A 1 224 ? 17.062 -5.843 -14.133 1.00 88.06 224 PRO A CA 1
ATOM 1606 C C . PRO A 1 224 ? 16.602 -6.525 -12.836 1.00 88.06 224 PRO A C 1
ATOM 1608 O O . PRO A 1 224 ? 15.686 -7.340 -12.871 1.00 88.06 224 PRO A O 1
ATOM 1611 N N . ALA A 1 225 ? 17.161 -6.124 -11.690 1.00 88.25 225 ALA A N 1
ATOM 1612 C CA . ALA A 1 225 ? 16.777 -6.663 -10.384 1.00 88.25 225 ALA A CA 1
ATOM 1613 C C . ALA A 1 225 ? 15.294 -6.404 -10.048 1.00 88.25 225 ALA A C 1
ATOM 1615 O O . ALA A 1 225 ? 14.605 -7.289 -9.546 1.00 88.25 225 ALA A O 1
ATOM 1616 N N . ASP A 1 226 ? 14.774 -5.219 -10.382 1.00 88.44 226 ASP A N 1
ATOM 1617 C CA . ASP A 1 226 ? 13.366 -4.880 -10.147 1.00 88.44 226 ASP A CA 1
ATOM 1618 C C . ASP A 1 226 ? 12.445 -5.661 -11.093 1.00 88.44 226 ASP A C 1
ATOM 1620 O O . ASP A 1 226 ? 11.355 -6.078 -10.703 1.00 88.44 226 ASP A O 1
ATOM 1624 N N . ARG A 1 227 ? 12.889 -5.901 -12.333 1.00 91.44 227 ARG A N 1
ATOM 1625 C CA . ARG A 1 227 ? 12.174 -6.754 -13.292 1.00 91.44 227 ARG A CA 1
ATOM 1626 C C . ARG A 1 227 ? 12.065 -8.191 -12.780 1.00 91.44 227 ARG A C 1
ATOM 1628 O O . ARG A 1 227 ? 10.977 -8.762 -12.786 1.00 91.44 227 ARG A O 1
ATOM 1635 N N . GLU A 1 228 ? 13.159 -8.766 -12.294 1.00 91.69 228 GLU A N 1
ATOM 1636 C CA . GLU A 1 228 ? 13.153 -10.106 -11.694 1.00 91.69 228 GLU A CA 1
ATOM 1637 C C . GLU A 1 228 ? 12.241 -10.181 -10.467 1.00 91.69 228 GLU A C 1
ATOM 1639 O O . GLU A 1 228 ? 11.436 -11.109 -10.355 1.00 91.69 228 GLU A O 1
ATOM 1644 N N . LEU A 1 229 ? 12.296 -9.171 -9.594 1.00 90.75 229 LEU A N 1
ATOM 1645 C CA . LEU A 1 229 ? 11.418 -9.083 -8.433 1.00 90.75 229 LEU A CA 1
ATOM 1646 C C . LEU A 1 229 ? 9.940 -9.062 -8.843 1.00 90.75 229 LEU A C 1
ATOM 1648 O O . LEU A 1 229 ? 9.149 -9.839 -8.316 1.00 90.75 229 LEU A O 1
ATOM 1652 N N . LEU A 1 230 ? 9.555 -8.217 -9.804 1.00 90.44 230 LEU A N 1
ATOM 1653 C CA . LEU A 1 230 ? 8.165 -8.134 -10.261 1.00 90.44 230 LEU A CA 1
ATOM 1654 C C . LEU A 1 230 ? 7.697 -9.411 -10.959 1.00 90.44 230 LEU A C 1
ATOM 1656 O O . LEU A 1 230 ? 6.551 -9.812 -10.771 1.00 90.44 230 LEU A O 1
ATOM 1660 N N . ALA A 1 231 ? 8.573 -10.078 -11.714 1.00 89.88 231 ALA A N 1
ATOM 1661 C CA . ALA A 1 231 ? 8.266 -11.381 -12.294 1.00 89.88 231 ALA A CA 1
ATOM 1662 C C . ALA A 1 231 ? 8.038 -12.449 -11.208 1.00 89.88 231 ALA A C 1
ATOM 1664 O O . ALA A 1 231 ? 7.114 -13.251 -11.327 1.00 89.88 231 ALA A O 1
ATOM 1665 N N . SER A 1 232 ? 8.841 -12.437 -10.139 1.00 93.31 232 SER A N 1
ATOM 1666 C CA . SER A 1 232 ? 8.671 -13.329 -8.986 1.00 93.31 232 SER A CA 1
ATOM 1667 C C . SER A 1 232 ? 7.351 -13.066 -8.252 1.00 93.31 232 SER A C 1
ATOM 1669 O O . SER A 1 232 ? 6.584 -13.995 -7.998 1.00 93.31 232 SER A O 1
ATOM 1671 N N . VAL A 1 233 ? 7.028 -11.793 -7.997 1.00 91.62 233 VAL A N 1
ATOM 1672 C CA . VAL A 1 233 ? 5.767 -11.387 -7.357 1.00 91.62 233 VAL A CA 1
ATOM 1673 C C . VAL A 1 233 ? 4.553 -11.770 -8.211 1.00 91.62 233 VAL A C 1
ATOM 1675 O O . VAL A 1 233 ? 3.556 -12.247 -7.671 1.00 91.62 233 VAL A O 1
ATOM 1678 N N . ASP A 1 234 ? 4.617 -11.611 -9.536 1.00 91.88 234 ASP A N 1
ATOM 1679 C CA . ASP A 1 234 ? 3.546 -12.040 -10.444 1.00 91.88 234 ASP A CA 1
ATOM 1680 C C . ASP A 1 234 ? 3.378 -13.568 -10.444 1.00 91.88 234 ASP A C 1
ATOM 1682 O O . ASP A 1 234 ? 2.252 -14.067 -10.381 1.00 91.88 234 ASP A O 1
ATOM 1686 N N . ALA A 1 235 ? 4.480 -14.323 -10.441 1.00 92.00 235 ALA A N 1
ATOM 1687 C CA . ALA A 1 235 ? 4.439 -15.778 -10.333 1.00 92.00 235 ALA A CA 1
ATOM 1688 C C . ALA A 1 235 ? 3.801 -16.228 -9.007 1.00 92.00 235 ALA A C 1
ATOM 1690 O O . ALA A 1 235 ? 2.889 -17.056 -9.021 1.00 92.00 235 ALA A O 1
ATOM 1691 N N . GLU A 1 236 ? 4.206 -15.640 -7.877 1.00 92.62 236 GLU A N 1
ATOM 1692 C CA . GLU A 1 236 ? 3.597 -15.902 -6.567 1.00 92.62 236 GLU A CA 1
ATOM 1693 C C . GLU A 1 236 ? 2.112 -15.515 -6.550 1.00 92.62 236 GLU A C 1
ATOM 1695 O O . GLU A 1 236 ? 1.264 -16.252 -6.047 1.00 92.62 236 GLU A O 1
ATOM 1700 N N . PHE A 1 237 ? 1.754 -14.377 -7.143 1.00 91.00 237 PHE A N 1
ATOM 1701 C CA . PHE A 1 237 ? 0.361 -13.975 -7.266 1.00 91.00 237 PHE A CA 1
ATOM 1702 C C . PHE A 1 237 ? -0.458 -15.011 -8.043 1.00 91.00 237 PHE A C 1
ATOM 1704 O O . PHE A 1 237 ? -1.561 -15.351 -7.618 1.00 91.00 237 PHE A O 1
ATOM 1711 N N . ARG A 1 238 ? 0.067 -15.560 -9.146 1.00 89.81 238 ARG A N 1
ATOM 1712 C CA . ARG A 1 238 ? -0.631 -16.566 -9.967 1.00 89.81 238 ARG A CA 1
ATOM 1713 C C . ARG A 1 238 ? -0.840 -17.901 -9.259 1.00 89.81 238 ARG A C 1
ATOM 1715 O O . ARG A 1 238 ? -1.846 -18.549 -9.546 1.00 89.81 238 ARG A O 1
ATOM 1722 N N . THR A 1 239 ? 0.056 -18.307 -8.359 1.00 94.06 239 THR A N 1
ATOM 1723 C CA . THR A 1 239 ? -0.086 -19.564 -7.599 1.00 94.06 239 THR A CA 1
ATOM 1724 C C . THR A 1 239 ? -1.102 -19.460 -6.459 1.00 94.06 239 THR A C 1
ATOM 1726 O O . THR A 1 239 ? -1.560 -20.483 -5.947 1.00 94.06 239 THR A O 1
ATOM 1729 N N . ARG A 1 240 ? -1.516 -18.245 -6.072 1.00 90.31 240 ARG A N 1
ATOM 1730 C CA . ARG A 1 240 ? -2.558 -18.033 -5.057 1.00 90.31 240 ARG A CA 1
ATOM 1731 C C . ARG A 1 240 ? -3.931 -18.505 -5.539 1.00 90.31 240 ARG A C 1
ATOM 1733 O O . ARG A 1 240 ? -4.282 -18.426 -6.718 1.00 90.31 240 ARG A O 1
ATOM 1740 N N . SER A 1 241 ? -4.764 -18.924 -4.584 1.00 92.25 241 SER A N 1
ATOM 1741 C CA . SER A 1 241 ? -6.144 -19.327 -4.866 1.00 92.25 241 SER A CA 1
ATOM 1742 C C . SER A 1 241 ? -6.939 -18.191 -5.536 1.00 92.25 241 SER A C 1
ATOM 1744 O O . SER A 1 241 ? -6.662 -17.012 -5.287 1.00 92.25 241 SER A O 1
ATOM 1746 N N . PRO A 1 242 ? -7.961 -18.494 -6.362 1.00 86.81 242 PRO A N 1
ATOM 1747 C CA . PRO A 1 242 ? -8.797 -17.467 -6.989 1.00 86.81 242 PRO A CA 1
ATOM 1748 C C . PRO A 1 242 ? -9.375 -16.457 -5.987 1.00 86.81 242 PRO A C 1
ATOM 1750 O O . PRO A 1 242 ? -9.356 -15.257 -6.248 1.00 86.81 242 PRO A O 1
ATOM 1753 N N . ARG A 1 243 ? -9.800 -16.931 -4.806 1.00 86.50 243 ARG A N 1
ATOM 1754 C CA . ARG A 1 243 ? -10.294 -16.081 -3.713 1.00 86.50 243 ARG A CA 1
ATOM 1755 C C . ARG A 1 243 ? -9.217 -15.126 -3.195 1.00 86.50 243 ARG A C 1
ATOM 1757 O O . ARG A 1 243 ? -9.477 -13.936 -3.072 1.00 86.50 243 ARG A O 1
ATOM 1764 N N . ALA A 1 244 ? -8.011 -15.625 -2.919 1.00 86.38 244 ALA A N 1
ATOM 1765 C CA . ALA A 1 244 ? -6.915 -14.794 -2.422 1.00 86.38 244 ALA A CA 1
ATOM 1766 C C . ALA A 1 244 ? -6.462 -13.753 -3.460 1.00 86.38 244 ALA A C 1
ATOM 1768 O O . ALA A 1 244 ? -6.190 -12.607 -3.107 1.00 86.38 244 ALA A O 1
ATOM 1769 N N . ARG A 1 245 ? -6.431 -14.127 -4.746 1.00 88.44 245 ARG A N 1
ATOM 1770 C CA . ARG A 1 245 ? -6.140 -13.188 -5.838 1.00 88.44 245 ARG A CA 1
ATOM 1771 C C . ARG A 1 245 ? -7.187 -12.085 -5.927 1.00 88.44 245 ARG A C 1
ATOM 1773 O O . ARG A 1 245 ? -6.825 -10.918 -6.045 1.00 88.44 245 ARG A O 1
ATOM 1780 N N . ARG A 1 246 ? -8.472 -12.444 -5.833 1.00 86.62 246 ARG A N 1
ATOM 1781 C CA . ARG A 1 246 ? -9.568 -11.472 -5.864 1.00 86.62 246 ARG A CA 1
ATOM 1782 C C . ARG A 1 246 ? -9.484 -10.487 -4.701 1.00 86.62 246 ARG A C 1
ATOM 1784 O O . ARG A 1 246 ? -9.539 -9.287 -4.934 1.00 86.62 246 ARG A O 1
ATOM 1791 N N . LEU A 1 247 ? -9.230 -10.990 -3.495 1.00 87.56 247 LEU A N 1
ATOM 1792 C CA . LEU A 1 247 ? -9.063 -10.162 -2.304 1.00 87.56 247 LEU A CA 1
ATOM 1793 C C . LEU A 1 247 ? -7.931 -9.134 -2.467 1.00 87.56 247 LEU A C 1
ATOM 1795 O O . LEU A 1 247 ? -8.105 -7.971 -2.124 1.00 87.56 247 LEU A O 1
ATOM 1799 N N . LEU A 1 248 ? -6.783 -9.525 -3.032 1.00 89.19 248 LEU A N 1
ATOM 1800 C CA . LEU A 1 248 ? -5.688 -8.584 -3.304 1.00 89.19 248 LEU A CA 1
ATOM 1801 C C . LEU A 1 248 ? -6.081 -7.500 -4.317 1.00 89.19 248 LEU A C 1
ATOM 1803 O O . LEU A 1 248 ? -5.719 -6.342 -4.123 1.00 89.19 248 LEU A O 1
ATOM 1807 N N . LEU A 1 249 ? -6.832 -7.850 -5.364 1.00 86.38 249 LEU A N 1
ATOM 1808 C CA . LEU A 1 249 ? -7.325 -6.881 -6.349 1.00 86.38 249 LEU A CA 1
ATOM 1809 C C . LEU A 1 249 ? -8.328 -5.898 -5.734 1.00 86.38 249 LEU A C 1
ATOM 1811 O O . LEU A 1 249 ? -8.225 -4.695 -5.961 1.00 86.38 249 LEU A O 1
ATOM 1815 N N . ASP A 1 250 ? -9.258 -6.386 -4.916 1.00 85.19 250 ASP A N 1
ATOM 1816 C CA . ASP A 1 250 ? -10.246 -5.532 -4.255 1.00 85.19 250 ASP A CA 1
ATOM 1817 C C . ASP A 1 250 ? -9.560 -4.580 -3.249 1.00 85.19 250 ASP A C 1
ATOM 1819 O O . ASP A 1 250 ? -9.831 -3.378 -3.224 1.00 85.19 250 ASP A O 1
ATOM 1823 N N . ARG A 1 251 ? -8.557 -5.063 -2.501 1.00 89.94 251 ARG A N 1
ATOM 1824 C CA . ARG A 1 251 ? -7.724 -4.222 -1.619 1.00 89.94 251 ARG A CA 1
ATOM 1825 C C . ARG A 1 251 ? -6.879 -3.207 -2.384 1.00 89.94 251 ARG A C 1
ATOM 1827 O O . ARG A 1 251 ? -6.730 -2.068 -1.937 1.00 89.94 251 ARG A O 1
ATOM 1834 N N . TRP A 1 252 ? -6.350 -3.587 -3.545 1.00 90.69 252 TRP A N 1
ATOM 1835 C CA . TRP A 1 252 ? -5.653 -2.661 -4.433 1.00 90.69 252 TRP A CA 1
ATOM 1836 C C . TRP A 1 252 ? -6.571 -1.552 -4.942 1.00 90.69 252 TRP A C 1
ATOM 1838 O O . TRP A 1 252 ? -6.149 -0.398 -5.003 1.00 90.69 252 TRP A O 1
ATOM 1848 N N . ALA A 1 253 ? -7.828 -1.860 -5.263 1.00 86.44 253 ALA A N 1
ATOM 1849 C CA . ALA A 1 253 ? -8.805 -0.860 -5.688 1.00 86.44 253 ALA A CA 1
ATOM 1850 C C . ALA A 1 253 ? -9.020 0.209 -4.606 1.00 86.44 253 ALA A C 1
ATOM 1852 O O . ALA A 1 253 ? -8.999 1.407 -4.893 1.00 86.44 253 ALA A O 1
ATOM 1853 N N . VAL A 1 254 ? -9.120 -0.214 -3.341 1.00 88.25 254 VAL A N 1
ATOM 1854 C CA . VAL A 1 254 ? -9.181 0.710 -2.201 1.00 88.25 254 VAL A CA 1
ATOM 1855 C C . VAL A 1 254 ? -7.905 1.547 -2.124 1.00 88.25 254 VAL A C 1
ATOM 1857 O O . VAL A 1 254 ? -7.981 2.775 -2.127 1.00 88.25 254 VAL A O 1
ATOM 1860 N N . LEU A 1 255 ? -6.728 0.914 -2.121 1.00 88.31 255 LEU A N 1
ATOM 1861 C CA . LEU A 1 255 ? -5.446 1.615 -1.994 1.00 88.31 255 LEU A CA 1
ATOM 1862 C C . LEU A 1 255 ? -5.189 2.613 -3.137 1.00 88.31 255 LEU A C 1
ATOM 1864 O O . LEU A 1 255 ? -4.687 3.710 -2.897 1.00 88.31 255 LEU A O 1
ATOM 1868 N N . SER A 1 256 ? -5.533 2.253 -4.372 1.00 86.69 256 SER A N 1
ATOM 1869 C CA . SER A 1 256 ? -5.338 3.093 -5.561 1.00 86.69 256 SER A CA 1
ATOM 1870 C C . SER A 1 256 ? -6.329 4.257 -5.644 1.00 86.69 256 SER A C 1
ATOM 1872 O O . SER A 1 256 ? -5.999 5.281 -6.242 1.00 86.69 256 SER A O 1
ATOM 1874 N N . SER A 1 257 ? -7.491 4.150 -4.990 1.00 87.06 257 SER A N 1
ATOM 1875 C CA . SER A 1 257 ? -8.452 5.255 -4.857 1.00 87.06 257 SER A CA 1
ATOM 1876 C C . SER A 1 257 ? -8.009 6.345 -3.869 1.00 87.06 257 SER A C 1
ATOM 1878 O O . SER A 1 257 ? -8.541 7.457 -3.891 1.00 87.06 257 SER A O 1
ATOM 1880 N N . LEU A 1 258 ? -7.026 6.052 -3.007 1.00 86.88 258 LEU A N 1
ATOM 1881 C CA . LEU A 1 258 ? -6.526 7.001 -2.016 1.00 86.88 258 LEU A CA 1
ATOM 1882 C C . LEU A 1 258 ? -5.728 8.142 -2.663 1.00 86.88 258 LEU A C 1
ATOM 1884 O O . LEU A 1 258 ? -4.921 7.955 -3.586 1.00 86.88 258 LEU A O 1
ATOM 1888 N N . GLY A 1 259 ? -5.885 9.343 -2.099 1.00 87.88 259 GLY A N 1
ATOM 1889 C CA . GLY A 1 259 ? -5.080 10.501 -2.481 1.00 87.88 259 GLY A CA 1
ATOM 1890 C C . GLY A 1 259 ? -3.579 10.255 -2.247 1.00 87.88 259 GLY A C 1
ATOM 1891 O O . GLY A 1 259 ? -3.203 9.373 -1.473 1.00 87.88 259 GLY A O 1
ATOM 1892 N N . PRO A 1 260 ? -2.682 11.023 -2.888 1.00 87.12 260 PRO A N 1
ATOM 1893 C CA . PRO A 1 260 ? -1.235 10.827 -2.741 1.00 87.12 260 PRO A CA 1
ATOM 1894 C C . PRO A 1 260 ? -0.763 10.956 -1.283 1.00 87.12 260 PRO A C 1
ATOM 1896 O O . PRO A 1 260 ? 0.075 10.178 -0.836 1.00 87.12 260 PRO A O 1
ATOM 1899 N N . GLU A 1 261 ? -1.339 11.889 -0.524 1.00 87.88 261 GLU A N 1
ATOM 1900 C CA . GLU A 1 261 ? -1.037 12.075 0.901 1.00 87.88 261 GLU A CA 1
ATOM 1901 C C . GLU A 1 261 ? -1.481 10.889 1.765 1.00 87.88 261 GLU A C 1
ATOM 1903 O O . GLU A 1 261 ? -0.764 10.457 2.666 1.00 87.88 261 GLU A O 1
ATOM 1908 N N . GLU A 1 262 ? -2.651 10.333 1.463 1.00 89.25 262 GLU A N 1
ATOM 1909 C CA . GLU A 1 262 ? -3.221 9.191 2.177 1.00 89.25 262 GLU A CA 1
ATOM 1910 C C . GLU A 1 262 ? -2.434 7.921 1.879 1.00 89.25 262 GLU A C 1
ATOM 1912 O O . GLU A 1 262 ? -2.107 7.179 2.801 1.00 89.25 262 GLU A O 1
ATOM 1917 N N . ARG A 1 263 ? -2.046 7.712 0.615 1.00 89.75 263 ARG A N 1
ATOM 1918 C CA . ARG A 1 263 ? -1.143 6.623 0.226 1.00 89.75 263 ARG A CA 1
ATOM 1919 C C . ARG A 1 263 ? 0.195 6.728 0.942 1.00 89.75 263 ARG A C 1
ATOM 1921 O O . ARG A 1 263 ? 0.646 5.737 1.501 1.00 89.75 263 ARG A O 1
ATOM 1928 N N . ALA A 1 264 ? 0.789 7.921 1.009 1.00 89.19 264 ALA A N 1
ATOM 1929 C CA . ALA A 1 264 ? 2.021 8.131 1.766 1.00 89.19 264 ALA A CA 1
ATOM 1930 C C . ALA A 1 264 ? 1.839 7.818 3.264 1.00 89.19 264 ALA A C 1
ATOM 1932 O O . ALA A 1 264 ? 2.715 7.209 3.877 1.00 89.19 264 ALA A O 1
ATOM 1933 N N . GLY A 1 265 ? 0.696 8.193 3.847 1.00 92.00 265 GLY A N 1
ATOM 1934 C CA . GLY A 1 265 ? 0.326 7.824 5.215 1.00 92.00 265 GLY A CA 1
ATOM 1935 C C . GLY A 1 265 ? 0.209 6.313 5.417 1.00 92.00 265 GLY A C 1
ATOM 1936 O O . GLY A 1 265 ? 0.747 5.786 6.385 1.00 92.00 265 GLY A O 1
ATOM 1937 N N . VAL A 1 266 ? -0.431 5.607 4.485 1.00 93.94 266 VAL A N 1
ATOM 1938 C CA . VAL A 1 266 ? -0.572 4.144 4.508 1.00 93.94 266 VAL A CA 1
ATOM 1939 C C . VAL A 1 266 ? 0.779 3.437 4.358 1.00 93.94 266 VAL A C 1
ATOM 1941 O O . VAL A 1 266 ? 1.049 2.483 5.081 1.00 93.94 266 VAL A O 1
ATOM 1944 N N . THR A 1 267 ? 1.660 3.920 3.482 1.00 92.31 267 THR A N 1
ATOM 1945 C CA . THR A 1 267 ? 3.019 3.378 3.344 1.00 92.31 267 THR A CA 1
ATOM 1946 C C . THR A 1 267 ? 3.828 3.553 4.629 1.00 9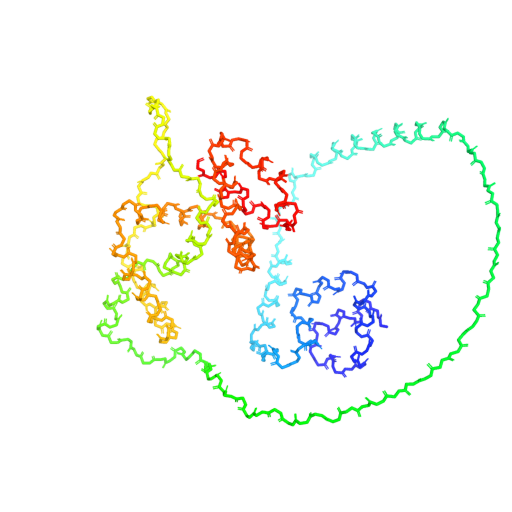2.31 267 THR A C 1
ATOM 1948 O O . THR A 1 267 ? 4.488 2.614 5.063 1.00 92.31 267 THR A O 1
ATOM 1951 N N . ARG A 1 268 ? 3.747 4.717 5.287 1.00 93.19 268 ARG A N 1
ATOM 1952 C CA . ARG A 1 268 ? 4.408 4.914 6.589 1.00 93.19 268 ARG A CA 1
ATOM 1953 C C . ARG A 1 268 ? 3.807 4.037 7.681 1.00 93.19 268 ARG A C 1
ATOM 1955 O O . ARG A 1 268 ? 4.547 3.470 8.474 1.00 93.19 268 ARG A O 1
ATOM 1962 N N . LEU A 1 269 ? 2.485 3.876 7.694 1.00 93.50 269 LEU A N 1
ATOM 1963 C CA . LEU A 1 269 ? 1.803 2.963 8.608 1.00 93.50 269 LEU A CA 1
ATOM 1964 C C . LEU A 1 269 ? 2.284 1.515 8.434 1.00 93.50 269 LEU A C 1
ATOM 1966 O O . LEU A 1 269 ? 2.510 0.827 9.425 1.00 93.50 269 LEU A O 1
ATOM 1970 N N . ALA A 1 270 ? 2.492 1.069 7.195 1.00 93.25 270 ALA A N 1
ATOM 1971 C CA . ALA A 1 270 ? 3.065 -0.241 6.919 1.00 93.25 270 ALA A CA 1
ATOM 1972 C C . ALA A 1 270 ? 4.499 -0.359 7.460 1.00 93.25 270 ALA A C 1
ATOM 1974 O O . ALA A 1 270 ? 4.777 -1.280 8.221 1.00 93.25 270 ALA A O 1
ATOM 1975 N N . ALA A 1 271 ? 5.360 0.633 7.203 1.00 91.12 271 ALA A N 1
ATOM 1976 C CA . ALA A 1 271 ? 6.710 0.676 7.775 1.00 91.12 271 ALA A CA 1
ATOM 1977 C C . ALA A 1 271 ? 6.699 0.612 9.317 1.00 91.12 271 ALA A C 1
ATOM 1979 O O . ALA A 1 271 ? 7.524 -0.069 9.920 1.00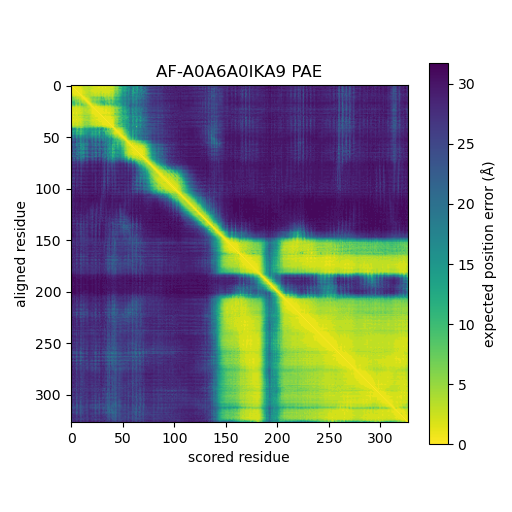 91.12 271 ALA A O 1
ATOM 1980 N N . ARG A 1 272 ? 5.706 1.223 9.982 1.00 90.94 272 ARG A N 1
ATOM 1981 C CA . ARG A 1 272 ? 5.531 1.069 11.437 1.00 90.94 272 ARG A CA 1
ATOM 1982 C C . ARG A 1 272 ? 5.247 -0.365 11.854 1.00 90.94 272 ARG A C 1
ATOM 1984 O O . ARG A 1 272 ? 5.695 -0.756 12.920 1.00 90.94 272 ARG A O 1
ATOM 1991 N N . PHE A 1 273 ? 4.513 -1.145 11.064 1.00 90.25 273 PHE A N 1
ATOM 1992 C CA . PHE A 1 273 ? 4.282 -2.559 11.373 1.00 90.25 273 PHE A CA 1
ATOM 1993 C C . PHE A 1 273 ? 5.552 -3.403 11.263 1.00 90.25 273 PHE A C 1
ATOM 1995 O O . PHE A 1 273 ? 5.679 -4.371 12.004 1.00 90.25 273 PHE A O 1
ATOM 2002 N N . GLU A 1 274 ? 6.479 -3.033 10.381 1.00 90.00 274 GLU A N 1
ATOM 2003 C CA . GLU A 1 274 ? 7.805 -3.658 10.264 1.00 90.00 274 GLU A CA 1
ATOM 2004 C C . GLU A 1 274 ? 8.694 -3.411 11.490 1.00 90.00 274 GLU A C 1
ATOM 2006 O O . GLU A 1 274 ? 9.469 -4.281 11.873 1.00 90.00 274 GLU A O 1
ATOM 2011 N N . GLU A 1 275 ? 8.560 -2.247 12.129 1.00 91.06 275 GLU A N 1
ATOM 2012 C CA . GLU A 1 275 ? 9.311 -1.886 13.341 1.00 91.06 275 GLU A CA 1
ATOM 2013 C C . GLU A 1 275 ? 8.799 -2.595 14.608 1.00 91.06 275 GLU A C 1
ATOM 2015 O O . GLU A 1 275 ? 9.451 -2.546 15.654 1.00 91.06 275 GLU A O 1
ATOM 2020 N N . LEU A 1 276 ? 7.617 -3.218 14.556 1.00 90.75 276 LEU A N 1
ATOM 2021 C CA . LEU A 1 276 ? 7.028 -3.890 15.711 1.00 90.75 276 LEU A CA 1
ATOM 2022 C C . LEU A 1 276 ? 7.609 -5.285 15.905 1.00 90.75 276 LEU A C 1
ATOM 2024 O O . LEU A 1 276 ? 7.833 -6.036 14.956 1.00 90.75 276 LEU A O 1
ATOM 2028 N N . ASP A 1 277 ? 7.744 -5.679 17.169 1.00 93.94 277 ASP A N 1
ATOM 2029 C CA . ASP A 1 277 ? 8.029 -7.065 17.494 1.00 93.94 277 ASP A CA 1
ATOM 2030 C C . ASP A 1 277 ? 6.888 -7.986 16.993 1.00 93.94 277 ASP A C 1
ATOM 2032 O O . ASP A 1 277 ? 5.711 -7.597 17.021 1.00 93.94 277 ASP A O 1
ATOM 2036 N N . PRO A 1 278 ? 7.194 -9.217 16.533 1.00 91.31 278 PRO A N 1
ATOM 2037 C CA . PRO A 1 278 ? 6.188 -10.097 15.937 1.00 91.31 278 PRO A CA 1
ATOM 2038 C C . PRO A 1 278 ? 5.001 -10.415 16.857 1.00 91.31 278 PRO A C 1
ATOM 2040 O O . PRO A 1 278 ? 3.875 -10.561 16.377 1.00 91.31 278 PRO A O 1
ATOM 2043 N N . ALA A 1 279 ? 5.231 -10.503 18.172 1.00 93.25 279 ALA A N 1
ATOM 2044 C CA . ALA A 1 279 ? 4.190 -10.806 19.152 1.00 93.25 279 ALA A CA 1
ATOM 2045 C C . ALA A 1 279 ? 3.200 -9.641 19.295 1.00 93.25 279 ALA A C 1
ATOM 2047 O O . ALA A 1 279 ? 1.983 -9.835 19.237 1.00 93.25 279 ALA A O 1
ATOM 2048 N N . ARG A 1 280 ? 3.709 -8.414 19.402 1.00 93.44 280 ARG A N 1
ATOM 2049 C CA . ARG A 1 280 ? 2.909 -7.191 19.438 1.00 93.44 280 ARG A CA 1
ATOM 2050 C C . ARG A 1 280 ? 2.194 -6.944 18.127 1.00 93.44 280 ARG A C 1
ATOM 2052 O O . ARG A 1 280 ? 1.026 -6.560 18.152 1.00 93.44 280 ARG A O 1
ATOM 2059 N N . LEU A 1 281 ? 2.851 -7.189 16.994 1.00 91.81 281 LEU A N 1
ATOM 2060 C CA . LEU A 1 281 ? 2.190 -7.113 15.699 1.00 91.81 281 LEU A CA 1
ATOM 2061 C C . LEU A 1 281 ? 1.007 -8.086 15.669 1.00 91.81 281 LEU A C 1
ATOM 2063 O O . LEU A 1 281 ? -0.101 -7.654 15.378 1.00 91.81 281 LEU A O 1
ATOM 2067 N N . ALA A 1 282 ? 1.196 -9.359 16.036 1.00 90.25 282 ALA A N 1
ATOM 2068 C CA . ALA A 1 282 ? 0.115 -10.346 16.084 1.00 90.25 282 ALA A CA 1
ATOM 2069 C C . ALA A 1 282 ? -1.050 -9.920 17.000 1.00 90.25 282 ALA A C 1
ATOM 2071 O O . ALA A 1 282 ? -2.214 -10.060 16.609 1.00 90.25 282 ALA A O 1
ATOM 2072 N N . ALA A 1 283 ? -0.753 -9.339 18.168 1.00 93.06 283 ALA A N 1
ATOM 2073 C CA . ALA A 1 283 ? -1.766 -8.776 19.058 1.00 93.06 283 ALA A CA 1
ATOM 2074 C C . ALA A 1 283 ? -2.563 -7.654 18.369 1.00 93.06 283 ALA A C 1
ATOM 2076 O O . ALA A 1 283 ? -3.790 -7.745 18.288 1.00 93.06 283 ALA A O 1
ATOM 2077 N N . LEU A 1 284 ? -1.883 -6.672 17.763 1.00 93.50 284 LEU A N 1
ATOM 2078 C CA . LEU A 1 284 ? -2.536 -5.602 16.999 1.00 93.50 284 LEU A CA 1
ATOM 2079 C C . LEU A 1 284 ? -3.367 -6.146 15.835 1.00 93.50 284 LEU A C 1
ATOM 2081 O O . LEU A 1 284 ? -4.470 -5.660 15.598 1.00 93.50 284 LEU A O 1
ATOM 2085 N N . LYS A 1 285 ? -2.888 -7.181 15.129 1.00 90.38 285 LYS A N 1
ATOM 2086 C CA . LYS A 1 285 ? -3.659 -7.808 14.044 1.00 90.38 285 LYS A CA 1
ATOM 2087 C C . LYS A 1 285 ? -5.008 -8.312 14.553 1.00 90.38 285 LYS A C 1
ATOM 2089 O O . LYS A 1 285 ? -6.028 -8.101 13.903 1.00 90.38 285 LYS A O 1
ATOM 2094 N N . SER A 1 286 ? -5.025 -8.953 15.722 1.00 90.25 286 SER A N 1
ATOM 2095 C CA . SER A 1 286 ? -6.263 -9.448 16.334 1.00 90.25 286 SER A CA 1
ATOM 2096 C C . SER A 1 286 ? -7.215 -8.314 16.744 1.00 90.25 286 SER A C 1
ATOM 2098 O O . SER A 1 286 ? -8.427 -8.418 16.549 1.00 90.25 286 SER A O 1
ATOM 2100 N N . GLU A 1 287 ? -6.676 -7.202 17.248 1.00 94.06 287 GLU A N 1
ATOM 2101 C CA . GLU A 1 287 ? -7.451 -6.021 17.637 1.00 94.06 287 GLU A CA 1
ATOM 2102 C C . GLU A 1 287 ? -8.038 -5.307 16.417 1.00 94.06 287 GLU A C 1
ATOM 2104 O O . GLU A 1 287 ? -9.221 -4.964 16.411 1.00 94.06 287 GLU A O 1
ATOM 2109 N N . PHE A 1 288 ? -7.259 -5.143 15.346 1.00 93.25 288 PHE A N 1
ATOM 2110 C CA . PHE A 1 288 ? -7.731 -4.515 14.111 1.00 93.25 288 PHE A CA 1
ATOM 2111 C C . PHE A 1 288 ? -8.788 -5.361 13.408 1.00 93.25 288 PHE A C 1
ATOM 2113 O O . PHE A 1 288 ? -9.788 -4.804 12.964 1.00 93.25 288 PHE A O 1
ATOM 2120 N N . ARG A 1 289 ? -8.668 -6.695 13.423 1.00 90.19 289 ARG A N 1
ATOM 2121 C CA . ARG A 1 289 ? -9.751 -7.584 12.970 1.00 90.19 289 ARG A CA 1
ATOM 2122 C C . ARG A 1 289 ? -11.024 -7.404 13.792 1.00 90.19 289 ARG A C 1
ATOM 2124 O O . ARG A 1 289 ? -12.116 -7.350 13.231 1.00 90.19 289 ARG A O 1
ATOM 2131 N N . ARG A 1 290 ? -10.906 -7.234 15.115 1.00 91.12 290 ARG A N 1
ATOM 2132 C CA . ARG A 1 290 ? -12.061 -6.927 15.973 1.00 91.12 290 ARG A CA 1
ATOM 2133 C C . ARG A 1 290 ? -12.706 -5.600 15.581 1.00 91.12 290 ARG A C 1
ATOM 2135 O O . ARG A 1 290 ? -13.928 -5.545 15.503 1.00 91.12 290 ARG A O 1
ATOM 2142 N N . ILE A 1 291 ? -11.920 -4.564 15.285 1.00 92.81 291 ILE A N 1
ATOM 2143 C CA . ILE A 1 291 ? -12.444 -3.293 14.761 1.00 92.81 291 ILE A CA 1
ATOM 2144 C C . ILE A 1 291 ? -13.118 -3.511 13.401 1.00 92.81 291 ILE A C 1
ATOM 2146 O O . ILE A 1 291 ? -14.236 -3.044 13.209 1.00 92.81 291 ILE A O 1
ATOM 2150 N N . GLY A 1 292 ? -12.491 -4.258 12.490 1.00 88.69 292 GLY A N 1
ATOM 2151 C CA . GLY A 1 292 ? -13.031 -4.580 11.166 1.00 88.69 292 GLY A CA 1
ATOM 2152 C C . GLY A 1 292 ? -14.372 -5.319 11.211 1.00 88.69 292 GLY A C 1
ATOM 2153 O O . GLY A 1 292 ? -15.224 -5.082 10.365 1.00 88.69 292 GLY A O 1
ATOM 2154 N N . SER A 1 293 ? -14.613 -6.134 12.242 1.00 88.81 293 SER A N 1
ATOM 2155 C CA . SER A 1 293 ? -15.899 -6.825 12.441 1.00 88.81 293 SER A CA 1
ATOM 2156 C C . SER A 1 293 ? -17.061 -5.916 12.877 1.00 88.81 293 SER A C 1
ATOM 2158 O O . SER A 1 293 ? -18.207 -6.356 12.926 1.00 88.81 293 SER A O 1
ATOM 2160 N N . GLN A 1 294 ? -16.792 -4.656 13.232 1.00 92.00 294 GLN A N 1
ATOM 2161 C CA . GLN A 1 294 ? -17.825 -3.704 13.651 1.00 92.00 294 GLN A CA 1
ATOM 2162 C C . GLN A 1 294 ? -18.533 -3.078 12.436 1.00 92.00 294 GLN A C 1
ATOM 2164 O O . GLN A 1 294 ? -17.985 -3.108 11.334 1.00 92.00 294 GLN A O 1
ATOM 2169 N N . PRO A 1 295 ? -19.718 -2.460 12.605 1.00 90.00 295 PRO A N 1
ATOM 2170 C CA . PRO A 1 295 ? -20.363 -1.682 11.544 1.00 90.00 295 PRO A CA 1
ATOM 2171 C C . PRO A 1 295 ? -19.449 -0.573 11.011 1.00 90.00 295 PRO A C 1
ATOM 2173 O O . PRO A 1 295 ? -18.748 0.069 11.805 1.00 90.00 295 PRO A O 1
ATOM 2176 N N . ALA A 1 296 ? -19.459 -0.341 9.694 1.00 87.06 296 ALA A N 1
ATOM 2177 C CA . ALA A 1 296 ? -18.542 0.567 8.999 1.00 87.06 296 ALA A CA 1
ATOM 2178 C C . ALA A 1 296 ? -18.500 1.974 9.628 1.00 87.06 296 ALA A C 1
ATOM 2180 O O . ALA A 1 296 ? -17.424 2.552 9.805 1.00 87.06 296 ALA A O 1
ATOM 2181 N N . GLU A 1 297 ? -19.648 2.479 10.087 1.00 88.62 297 GLU A N 1
ATOM 2182 C CA . GLU A 1 297 ? -19.809 3.799 10.708 1.00 88.62 297 GLU A CA 1
ATOM 2183 C C . GLU A 1 297 ? -19.037 3.925 12.030 1.00 88.62 297 GLU A C 1
ATOM 2185 O O . GLU A 1 297 ? -18.628 5.018 12.427 1.00 88.62 297 GLU A O 1
ATOM 2190 N N . LYS A 1 298 ? -18.814 2.804 12.728 1.00 92.75 298 LYS A N 1
ATOM 2191 C CA . LYS A 1 298 ? -18.106 2.767 14.016 1.00 92.75 298 LYS A CA 1
ATOM 2192 C C . LYS A 1 298 ? -16.605 2.549 13.859 1.00 92.75 298 LYS A C 1
ATOM 2194 O O . LYS A 1 298 ? -15.844 2.967 14.734 1.00 92.75 298 LYS A O 1
ATOM 2199 N N . ARG A 1 299 ? -16.156 1.924 12.765 1.00 93.75 299 ARG A N 1
ATOM 2200 C CA . ARG A 1 299 ? -14.759 1.479 12.602 1.00 93.75 299 ARG A CA 1
ATOM 2201 C C . ARG A 1 299 ? -13.761 2.622 12.678 1.00 93.75 299 ARG A C 1
ATOM 2203 O O . ARG A 1 299 ? -12.790 2.526 13.420 1.00 93.75 299 ARG A O 1
ATOM 2210 N N . ALA A 1 300 ? -14.017 3.728 11.978 1.00 91.81 300 ALA A N 1
ATOM 2211 C CA . ALA A 1 300 ? -13.118 4.882 11.984 1.00 91.81 300 ALA A CA 1
ATOM 2212 C C . ALA A 1 300 ? -12.978 5.507 13.385 1.00 91.81 300 ALA A C 1
ATOM 2214 O O . ALA A 1 300 ? -11.890 5.938 13.769 1.00 91.81 300 ALA A O 1
ATOM 2215 N N . THR A 1 301 ? -14.063 5.540 14.161 1.00 94.69 301 THR A N 1
ATOM 2216 C CA . THR A 1 301 ? -14.059 6.050 15.539 1.00 94.69 301 THR A CA 1
ATOM 2217 C C . THR A 1 301 ? -13.293 5.115 16.469 1.00 94.69 301 THR A C 1
ATOM 2219 O O . THR A 1 301 ? -12.444 5.573 17.232 1.00 94.69 301 THR A O 1
ATOM 2222 N N . LEU A 1 302 ? -13.530 3.805 16.365 1.00 95.69 302 LEU A N 1
ATOM 2223 C CA . LEU A 1 302 ? -12.816 2.794 17.147 1.00 95.69 302 LEU A CA 1
ATOM 2224 C C . LEU A 1 302 ? -11.321 2.762 16.817 1.00 95.69 302 LEU A C 1
ATOM 2226 O O . LEU A 1 302 ? -10.498 2.709 17.727 1.00 95.69 302 LEU A O 1
ATOM 2230 N N . TRP A 1 303 ? -10.970 2.882 15.537 1.00 95.00 303 TRP A N 1
ATOM 2231 C CA . TRP A 1 303 ? -9.591 3.044 15.086 1.00 95.00 303 TRP A CA 1
ATOM 2232 C C . TRP A 1 303 ? -8.935 4.257 15.737 1.00 95.00 303 TRP A C 1
ATOM 2234 O O . TRP A 1 303 ? -7.911 4.112 16.390 1.00 95.00 303 TRP A O 1
ATOM 2244 N N . LYS A 1 304 ? -9.545 5.443 15.638 1.00 93.94 304 LYS A N 1
ATOM 2245 C CA . LYS A 1 304 ? -8.991 6.672 16.232 1.00 93.94 304 LYS A CA 1
ATOM 2246 C C . LYS A 1 304 ? -8.862 6.594 17.754 1.00 93.94 304 LYS A C 1
ATOM 2248 O O . LYS A 1 304 ? -7.962 7.204 18.325 1.00 93.94 304 LYS A O 1
ATOM 2253 N N . ALA A 1 305 ? -9.746 5.850 18.415 1.00 95.56 305 ALA A N 1
ATOM 2254 C CA . ALA A 1 305 ? -9.684 5.634 19.854 1.00 95.56 305 ALA A CA 1
ATOM 2255 C C . ALA A 1 305 ? -8.585 4.639 20.271 1.00 95.56 305 ALA A C 1
ATOM 2257 O O . ALA A 1 305 ? -8.169 4.672 21.436 1.00 95.56 305 ALA A O 1
ATOM 2258 N N . HIS A 1 306 ? -8.115 3.793 19.348 1.00 96.25 306 HIS A N 1
ATOM 2259 C CA . HIS A 1 306 ? -7.173 2.709 19.608 1.00 96.25 306 HIS A CA 1
ATOM 2260 C C . HIS A 1 306 ? -5.816 3.227 20.121 1.00 96.25 306 HIS A C 1
ATOM 2262 O O . HIS A 1 306 ? -5.272 4.167 19.535 1.00 96.25 306 HIS A O 1
ATOM 2268 N N . PRO A 1 307 ? -5.210 2.617 21.162 1.00 95.00 307 PRO A N 1
ATOM 2269 C CA . PRO A 1 307 ? -3.943 3.090 21.730 1.00 95.00 307 PRO A CA 1
ATOM 2270 C C . PRO A 1 307 ? -2.813 3.219 20.703 1.00 95.00 307 PRO A C 1
ATOM 2272 O O . PRO A 1 307 ? -2.109 4.225 20.690 1.00 95.00 307 PRO A O 1
ATOM 2275 N N . PHE A 1 308 ? -2.684 2.245 19.797 1.00 94.56 308 PHE A N 1
ATOM 2276 C CA . PHE A 1 308 ? -1.709 2.312 18.703 1.00 94.56 308 PHE A CA 1
ATOM 2277 C C . PHE A 1 308 ? -1.938 3.535 17.801 1.00 94.56 308 PHE A C 1
ATOM 2279 O O . PHE A 1 308 ? -1.007 4.290 17.529 1.00 94.56 308 PHE A O 1
ATOM 2286 N N . ALA A 1 309 ? -3.187 3.783 17.400 1.00 93.31 309 ALA A N 1
ATOM 2287 C CA . ALA A 1 309 ? -3.537 4.877 16.503 1.00 93.31 309 ALA A CA 1
ATOM 2288 C C . ALA A 1 309 ? -3.283 6.267 17.107 1.00 93.31 309 ALA A C 1
ATOM 2290 O O . ALA A 1 309 ? -2.956 7.194 16.374 1.00 93.31 309 ALA A O 1
ATOM 2291 N N . ARG A 1 310 ? -3.356 6.422 18.437 1.00 90.88 310 ARG A N 1
ATOM 2292 C CA . ARG A 1 310 ? -3.038 7.694 19.120 1.00 90.88 310 ARG A CA 1
ATOM 2293 C C . ARG A 1 310 ? -1.582 8.126 18.952 1.00 90.88 310 ARG A C 1
ATOM 2295 O O . ARG A 1 310 ? -1.286 9.304 19.115 1.00 90.88 310 ARG A O 1
ATOM 2302 N N . SER A 1 311 ? -0.690 7.182 18.657 1.00 90.88 311 SER A N 1
ATOM 2303 C CA . SER A 1 311 ? 0.723 7.466 18.392 1.00 90.88 311 SER A CA 1
ATOM 2304 C C . SER A 1 311 ? 0.995 7.858 16.936 1.00 90.88 311 SER A C 1
ATOM 2306 O O . SER A 1 311 ? 2.078 8.351 16.625 1.00 90.88 311 SER A O 1
ATOM 2308 N N . LEU A 1 312 ? 0.016 7.656 16.048 1.00 92.25 312 LEU A N 1
ATOM 2309 C CA . LEU A 1 312 ? 0.134 7.950 14.626 1.00 92.25 312 LEU A CA 1
ATOM 2310 C C . LEU A 1 312 ? -0.092 9.432 14.338 1.00 92.25 312 LEU A C 1
ATOM 2312 O O . LEU A 1 312 ? -0.844 10.131 15.019 1.00 92.25 312 LEU A O 1
ATOM 2316 N N . THR A 1 313 ? 0.531 9.903 13.266 1.00 88.12 313 THR A N 1
ATOM 2317 C CA . THR A 1 313 ? 0.426 11.290 12.812 1.00 88.12 313 THR A CA 1
ATOM 2318 C C . THR A 1 313 ? -0.650 11.442 11.738 1.00 88.12 313 THR A C 1
ATOM 2320 O O . THR A 1 313 ? -1.019 10.478 11.071 1.00 88.12 313 THR A O 1
ATOM 2323 N N . GLY A 1 314 ? -1.156 12.670 11.558 1.00 89.38 314 GLY A N 1
ATOM 2324 C CA . GLY A 1 314 ? -2.322 13.025 10.731 1.00 89.38 314 GLY A CA 1
ATOM 2325 C C . GLY A 1 314 ? -2.643 12.091 9.555 1.00 89.38 314 GLY A C 1
ATOM 2326 O O . GLY A 1 314 ? -3.682 11.435 9.568 1.00 89.38 314 GLY A O 1
ATOM 2327 N N . GLN A 1 315 ? -1.751 12.001 8.565 1.00 91.81 315 GLN A N 1
ATOM 2328 C CA . GLN A 1 315 ? -1.965 11.203 7.347 1.00 91.81 315 GLN A CA 1
ATOM 2329 C C . GLN A 1 315 ? -1.970 9.681 7.592 1.00 91.81 315 GLN A C 1
ATOM 2331 O O . GLN A 1 315 ? -2.722 8.969 6.936 1.00 91.81 315 GLN A O 1
ATOM 2336 N N . GLU A 1 316 ? -1.170 9.166 8.530 1.00 91.44 316 GLU A N 1
ATOM 2337 C CA . GLU A 1 316 ? -1.156 7.735 8.889 1.00 91.44 316 GLU A CA 1
ATOM 2338 C C . GLU A 1 316 ? -2.4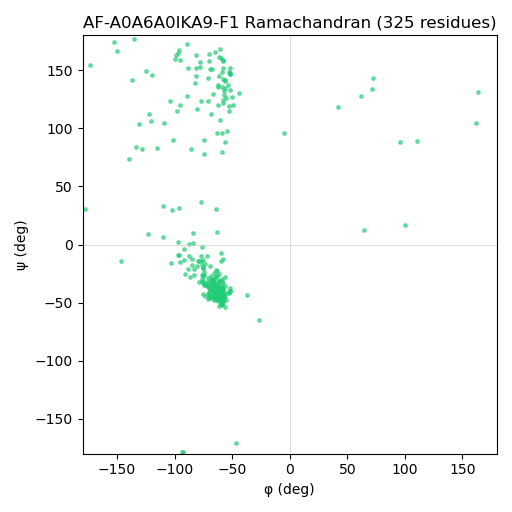79 7.345 9.556 1.00 91.44 316 GLU A C 1
ATOM 2340 O O . GLU A 1 316 ? -3.111 6.351 9.191 1.00 91.44 316 GLU A O 1
ATOM 2345 N N . LEU A 1 317 ? -2.935 8.185 10.492 1.00 93.50 317 LEU A N 1
ATOM 2346 C CA . LEU A 1 317 ? -4.205 8.009 11.185 1.00 93.50 317 LEU A CA 1
ATOM 2347 C C . LEU A 1 317 ? -5.382 8.031 10.200 1.00 93.50 317 LEU A C 1
ATOM 2349 O O . LEU A 1 317 ? -6.267 7.178 10.281 1.00 93.50 317 LEU A O 1
ATOM 2353 N N . GLN A 1 318 ? -5.390 8.995 9.274 1.00 91.88 318 GLN A N 1
ATOM 2354 C CA . GLN A 1 318 ? -6.420 9.123 8.239 1.00 91.88 318 GLN A CA 1
ATOM 2355 C C . GLN A 1 318 ? -6.390 7.956 7.247 1.00 91.88 318 GLN A C 1
ATOM 2357 O O . GLN A 1 318 ? -7.446 7.410 6.934 1.00 91.88 318 GLN A O 1
ATOM 2362 N N . GLY A 1 319 ? -5.199 7.542 6.803 1.00 91.25 319 GLY A N 1
ATOM 2363 C CA . GLY A 1 319 ? -5.013 6.400 5.912 1.00 91.25 319 GLY A CA 1
ATOM 2364 C C . GLY A 1 319 ? -5.567 5.110 6.513 1.00 91.25 319 GLY A C 1
ATOM 2365 O O . GLY A 1 319 ? -6.420 4.470 5.903 1.00 91.25 319 GLY A O 1
ATOM 2366 N N . GLY A 1 320 ? -5.176 4.777 7.749 1.00 92.00 320 GLY A N 1
ATOM 2367 C CA . GLY A 1 320 ? -5.701 3.603 8.456 1.00 92.00 320 GLY A CA 1
ATOM 2368 C C . GLY A 1 320 ? -7.217 3.658 8.676 1.00 92.00 320 GLY A C 1
ATOM 2369 O O . GLY A 1 320 ? -7.909 2.662 8.467 1.00 92.00 320 GLY A O 1
ATOM 2370 N N . ALA A 1 321 ? -7.758 4.838 9.008 1.00 92.50 321 ALA A N 1
ATOM 2371 C CA . ALA A 1 321 ? -9.201 5.026 9.169 1.00 92.50 321 ALA A CA 1
ATOM 2372 C C . ALA A 1 321 ? -9.960 4.759 7.862 1.00 92.50 321 ALA A C 1
ATOM 2374 O O . ALA A 1 321 ? -11.012 4.123 7.886 1.00 92.50 321 ALA A O 1
ATOM 2375 N N . LYS A 1 322 ? -9.426 5.235 6.729 1.00 90.19 322 LYS A N 1
ATOM 2376 C CA . LYS A 1 322 ? -10.013 4.997 5.408 1.00 90.19 322 LYS A CA 1
ATOM 2377 C C . LYS A 1 322 ? -9.959 3.528 5.015 1.00 90.19 322 LYS A C 1
ATOM 2379 O O . LYS A 1 322 ? -10.977 3.018 4.562 1.00 90.19 322 LYS A O 1
ATOM 2384 N N . LEU A 1 323 ? -8.832 2.842 5.220 1.00 91.44 323 LEU A N 1
ATOM 2385 C CA . LEU A 1 323 ? -8.723 1.410 4.909 1.00 91.44 323 LEU A CA 1
ATOM 2386 C C . LEU A 1 323 ? -9.788 0.590 5.652 1.00 91.44 323 LEU A C 1
ATOM 2388 O O . LEU A 1 323 ? -10.508 -0.179 5.022 1.00 91.44 323 LEU A O 1
ATOM 2392 N N . LEU A 1 324 ? -9.967 0.840 6.953 1.00 89.62 324 LEU A N 1
ATOM 2393 C CA . LEU A 1 324 ? -10.964 0.139 7.771 1.00 89.62 324 LEU A CA 1
ATOM 2394 C C . LEU A 1 324 ? -12.417 0.480 7.397 1.00 89.62 324 LEU A C 1
ATOM 2396 O O . LEU A 1 324 ? -13.304 -0.355 7.569 1.00 89.62 324 LEU A O 1
ATOM 2400 N N . ALA A 1 325 ? -12.673 1.697 6.915 1.00 87.25 325 ALA A N 1
ATOM 2401 C CA . ALA A 1 325 ? -14.013 2.171 6.563 1.00 87.25 325 ALA A CA 1
ATOM 2402 C C . ALA A 1 325 ? -14.447 1.835 5.123 1.00 87.25 325 ALA A C 1
ATOM 2404 O O . ALA A 1 325 ? -15.605 2.052 4.788 1.00 87.25 325 ALA A O 1
ATOM 2405 N N . SER A 1 326 ? -13.542 1.346 4.269 1.00 82.00 326 SER A N 1
ATOM 2406 C CA . SER A 1 326 ? -13.802 1.153 2.829 1.00 82.00 326 SER A CA 1
ATOM 2407 C C . SER A 1 326 ? -14.508 -0.166 2.470 1.00 82.00 326 SER A C 1
ATOM 2409 O O . SER A 1 326 ? -14.574 -0.494 1.288 1.00 82.00 326 SER A O 1
ATOM 2411 N N . TRP A 1 327 ? -15.003 -0.915 3.461 1.00 69.69 327 TRP A N 1
ATOM 2412 C CA . TRP A 1 327 ? -15.566 -2.264 3.311 1.00 69.69 327 TRP A CA 1
ATOM 2413 C C . TRP A 1 327 ? -16.903 -2.407 4.027 1.00 69.69 327 TRP A C 1
ATOM 2415 O O . TRP A 1 327 ? -17.025 -1.851 5.142 1.00 69.69 327 TRP A O 1
#

Solvent-accessible surface area (backbone atoms only — not comparable to full-atom values): 20188 Å² total; per-residue (Å²): 123,52,74,67,58,51,49,51,32,72,74,34,76,81,49,58,75,64,76,58,73,64,50,54,54,55,43,45,71,76,31,69,67,60,37,53,50,34,54,76,69,49,45,54,54,38,75,77,32,58,90,75,46,68,82,74,62,95,53,51,68,56,57,50,50,52,55,54,49,63,69,70,67,72,84,87,88,87,78,82,68,66,72,65,53,56,59,56,54,56,56,54,54,57,56,52,54,56,53,54,62,61,61,74,73,66,82,88,83,85,88,86,82,90,84,89,86,86,86,85,89,88,87,85,89,89,80,91,75,91,76,78,88,79,77,90,76,81,78,82,85,76,73,80,86,58,92,78,58,78,80,76,52,70,71,54,42,53,53,40,48,69,48,72,60,65,71,58,56,71,38,46,67,59,52,63,68,43,42,39,46,46,49,74,79,87,65,84,58,83,79,56,96,78,65,77,70,75,86,74,66,75,73,55,82,77,94,40,72,68,55,36,50,53,41,31,54,55,51,68,72,45,56,69,70,58,49,53,48,50,53,50,50,47,51,56,50,67,73,42,53,72,68,60,44,49,52,53,47,56,52,45,38,55,56,69,72,44,51,74,63,33,42,52,13,39,54,51,49,44,54,53,55,70,73,42,57,70,68,59,42,52,52,50,37,56,52,36,39,56,41,37,74,43,61,45,88,50,21,39,58,53,45,63,67,32,76,74,41,66,77,47,53,74,43,30,42,51,23,52,28,48,51,35,41,75,100

Foldseek 3Di:
DDPVLLVVCLLDVVCVPPDDLVVNVVVCVVDPVSVVVCVVSVNVCCSVPVVPDDDPDPCPNVVVVCVVVVVVPDPDDDDPPVVVVVVVVVVVVVVVVVVVVVVVPDDDDDDDDDDDDDDDDDDDDDDDDDDDDDDDDDDPDPDDQPPPDPDDDPVLLVLQLPFDQLLLLVCLVLCVLCVLLAADPVDPDPPDPPDPDPPQDQLDPPSDPVSSVVSSSVLSSDDPVVNVSSSVSRVVLVVDDPVVNSVSRVLVSLLVPDDPLLNVLSVVLSVVLVVDDPVVSVVVSVVSNVLLPDPLVCSLVSLCVDPVLVPGDDSNSVSSSSSSNVD